Protein AF-A0A2T6BIY6-F1 (afdb_monomer)

Mean predicted aligned error: 8.83 Å

Organism: NCBI:txid1510457

InterPro domains:
  IPR013424 PEP-CTERM protein-sorting domain [PF07589] (186-210)
  IPR022472 VPLPA-CTERM sorting domain [TIGR03370] (187-211)

Secondary structure (DSSP, 8-state):
--SSTTHHHHTTS----PPPEEEEEEEEEEEEEE--TTS--HHHHHHT-SEEEEEEEEEEEEEEEEETTEEEEEEEEEEETTS-GGGS--PPP-EEEE--TTSSS-EEEEEE-----SSEEEEEEEEEEEESSS-S-SSSSPPSS--GGG-SEEEEEEEEEEE-TT--EEEEEEEEEEEEEEEEPPPPPPHHHHHHHHHHHHHHHHHHHHHT--

Structure (mmCIF, N/CA/C/O backbone):
data_AF-A0A2T6BIY6-F1
#
_entry.id   AF-A0A2T6BIY6-F1
#
loop_
_atom_site.group_PDB
_atom_site.id
_atom_site.type_symbol
_atom_site.label_atom_id
_atom_site.label_alt_id
_atom_site.label_comp_id
_atom_site.label_asym_id
_atom_site.label_entity_id
_atom_site.label_seq_id
_atom_site.pdbx_PDB_ins_code
_atom_site.Cartn_x
_atom_site.Cartn_y
_atom_site.Cartn_z
_atom_site.occupancy
_atom_site.B_iso_or_equiv
_atom_site.auth_seq_id
_atom_site.auth_comp_id
_atom_site.auth_asym_id
_atom_site.auth_atom_id
_atom_site.pdbx_PDB_model_num
ATOM 1 N N . MET A 1 1 ? -19.631 11.996 53.978 1.00 48.19 1 MET A N 1
ATOM 2 C CA . MET A 1 1 ? -18.597 11.382 53.110 1.00 48.19 1 MET A CA 1
ATOM 3 C C . MET A 1 1 ? -19.240 10.673 51.906 1.00 48.19 1 MET A C 1
ATOM 5 O O . MET A 1 1 ? -19.204 9.455 51.832 1.00 48.19 1 MET A O 1
ATOM 9 N N . LYS A 1 2 ? -19.879 11.406 50.980 1.00 50.78 2 LYS A N 1
ATOM 10 C CA . LYS A 1 2 ? -20.552 10.832 49.785 1.00 50.78 2 LYS A CA 1
ATOM 11 C C . LYS A 1 2 ? -20.072 11.438 48.453 1.00 50.78 2 LYS A C 1
ATOM 13 O O . LYS A 1 2 ? -20.502 11.004 47.397 1.00 50.78 2 LYS A O 1
ATOM 18 N N . THR A 1 3 ? -19.153 12.401 48.492 1.00 51.25 3 THR A N 1
ATOM 19 C CA . THR A 1 3 ? -18.750 13.220 47.337 1.00 51.25 3 THR A CA 1
ATOM 20 C C . THR A 1 3 ? -17.449 12.784 46.655 1.00 51.25 3 THR A C 1
ATOM 22 O O . THR A 1 3 ? -17.119 13.323 45.609 1.00 51.25 3 THR A O 1
ATOM 25 N N . ILE A 1 4 ? -16.721 11.792 47.184 1.00 52.25 4 ILE A N 1
ATOM 26 C CA . ILE A 1 4 ? -15.407 11.393 46.631 1.00 52.25 4 ILE A CA 1
ATOM 27 C C . ILE A 1 4 ? -15.526 10.292 45.556 1.00 52.25 4 ILE A C 1
ATOM 29 O O . ILE A 1 4 ? -14.651 10.165 44.707 1.00 52.25 4 ILE A O 1
ATOM 33 N N . PHE A 1 5 ? -16.630 9.536 45.510 1.00 46.94 5 PHE A N 1
ATOM 34 C CA . PHE A 1 5 ? -16.794 8.455 44.524 1.00 46.94 5 PHE A CA 1
ATOM 35 C C . PHE A 1 5 ? -17.186 8.926 43.112 1.00 46.94 5 PHE A C 1
ATOM 37 O O . PHE A 1 5 ? -16.987 8.178 42.161 1.00 46.94 5 PHE A O 1
ATOM 44 N N . ALA A 1 6 ? -17.683 10.157 42.945 1.00 48.44 6 ALA A N 1
ATOM 45 C CA . ALA A 1 6 ? -18.089 10.670 41.632 1.00 48.44 6 ALA A CA 1
ATOM 46 C C . ALA A 1 6 ? -16.905 11.149 40.766 1.00 48.44 6 ALA A C 1
ATOM 48 O O . ALA A 1 6 ? -16.984 11.098 39.544 1.00 48.44 6 ALA A O 1
ATOM 49 N N . ALA A 1 7 ? -15.785 11.562 41.371 1.00 46.56 7 ALA A N 1
ATOM 50 C CA . ALA A 1 7 ? -14.638 12.100 40.631 1.00 46.56 7 ALA A CA 1
ATOM 51 C C . ALA A 1 7 ? -13.758 11.014 39.980 1.00 46.56 7 ALA A C 1
ATOM 53 O O . ALA A 1 7 ? -13.097 11.274 38.979 1.00 46.56 7 ALA A O 1
ATOM 54 N N . ALA A 1 8 ? -13.765 9.785 40.510 1.00 48.34 8 ALA A N 1
ATOM 55 C CA . ALA A 1 8 ? -12.951 8.690 39.977 1.00 48.34 8 ALA A CA 1
ATOM 56 C C . ALA A 1 8 ? -13.557 8.022 38.727 1.00 48.34 8 ALA A C 1
ATOM 58 O O . ALA A 1 8 ? -12.827 7.383 37.978 1.00 48.34 8 ALA A O 1
ATOM 59 N N . LEU A 1 9 ? -14.865 8.177 38.487 1.00 46.09 9 LEU A N 1
ATOM 60 C CA . LEU A 1 9 ? -15.535 7.589 37.320 1.00 46.09 9 LEU A CA 1
ATOM 61 C C . LEU A 1 9 ? -15.422 8.481 36.068 1.00 46.09 9 LEU A C 1
ATOM 63 O O . LEU A 1 9 ? -15.372 7.968 34.958 1.00 46.09 9 LEU A O 1
ATOM 67 N N . VAL A 1 10 ? -15.312 9.804 36.243 1.00 46.38 10 VAL A N 1
ATOM 68 C CA . VAL A 1 10 ? -15.208 10.777 35.133 1.00 46.38 10 VAL A CA 1
ATOM 69 C C . VAL A 1 10 ? -13.798 10.817 34.523 1.00 46.3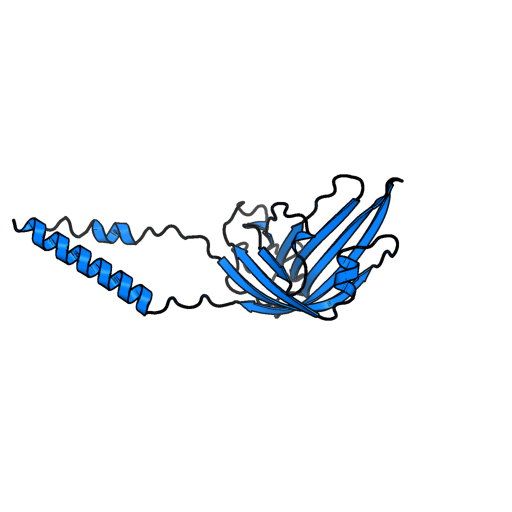8 10 VAL A C 1
ATOM 71 O O . VAL A 1 10 ? -13.639 11.108 33.344 1.00 46.38 10 VAL A O 1
ATOM 74 N N . ALA A 1 11 ? -12.762 10.447 35.282 1.00 45.88 11 ALA A N 1
ATOM 75 C CA . ALA A 1 11 ? -11.391 10.364 34.767 1.00 45.88 11 ALA A CA 1
ATOM 76 C C . ALA A 1 11 ? -11.134 9.133 33.867 1.00 45.88 11 ALA A C 1
ATOM 78 O O . ALA A 1 11 ? -10.064 9.035 33.274 1.00 45.88 11 ALA A O 1
ATOM 79 N N . ALA A 1 12 ? -12.091 8.202 33.759 1.00 49.97 12 ALA A N 1
ATOM 80 C CA . ALA A 1 12 ? -11.958 6.978 32.966 1.00 49.97 12 ALA A CA 1
ATOM 81 C C . ALA A 1 12 ? -12.555 7.078 31.548 1.00 49.97 12 ALA A C 1
ATOM 83 O O . ALA A 1 12 ? -12.416 6.134 30.778 1.00 49.97 12 ALA A O 1
ATOM 84 N N . THR A 1 13 ? -13.218 8.185 31.191 1.00 49.00 13 THR A N 1
ATOM 85 C CA . THR A 1 13 ? -13.938 8.310 29.906 1.00 49.00 13 THR A CA 1
ATOM 86 C C . THR A 1 13 ? -13.282 9.250 28.898 1.00 49.00 13 THR A C 1
ATOM 88 O O . THR A 1 13 ? -13.738 9.324 27.764 1.00 49.00 13 THR A O 1
ATOM 91 N N . CYS A 1 14 ? -12.209 9.950 29.272 1.00 42.06 14 CYS A N 1
ATOM 92 C CA . CYS A 1 14 ? -11.403 10.736 28.336 1.00 42.06 14 CYS A CA 1
ATOM 93 C C . CYS A 1 14 ? -10.172 9.935 27.899 1.00 42.06 14 CYS A C 1
ATOM 95 O O . CYS A 1 14 ? -9.037 10.366 28.095 1.00 42.06 14 CYS A O 1
ATOM 97 N N . SER A 1 15 ? -10.376 8.745 27.335 1.00 50.50 15 SER A N 1
ATOM 98 C CA . SER A 1 15 ? -9.358 8.163 26.465 1.00 50.50 15 SER A CA 1
ATOM 99 C C . SER A 1 15 ? -9.293 9.057 25.232 1.00 50.50 15 SER A C 1
ATOM 101 O O . SER A 1 15 ? -10.247 9.092 24.454 1.00 50.50 15 SER A O 1
ATOM 103 N N . ALA A 1 16 ? -8.211 9.828 25.083 1.00 52.03 16 ALA A N 1
ATOM 104 C CA . ALA A 1 16 ? -7.877 10.399 23.785 1.00 52.03 16 ALA A CA 1
ATOM 105 C C . ALA A 1 16 ? -7.957 9.252 22.773 1.00 52.03 16 ALA A C 1
ATOM 107 O O . ALA A 1 16 ? -7.401 8.183 23.041 1.00 52.03 16 ALA A O 1
ATOM 108 N N . ALA A 1 17 ? -8.718 9.431 21.692 1.00 58.03 17 ALA A N 1
ATOM 109 C CA . ALA A 1 17 ? -8.730 8.463 20.609 1.00 58.03 17 ALA A CA 1
ATOM 110 C C . ALA A 1 17 ? -7.281 8.347 20.126 1.00 58.03 17 ALA A C 1
ATOM 112 O O . ALA A 1 17 ? -6.738 9.292 19.557 1.00 58.03 17 ALA A O 1
ATOM 113 N N . SER A 1 18 ? -6.618 7.254 20.503 1.00 73.44 18 SER A N 1
ATOM 114 C CA . SER A 1 18 ? -5.311 6.924 19.957 1.00 73.44 18 SER A CA 1
ATOM 115 C C . SER A 1 18 ? -5.520 6.670 18.479 1.00 73.44 18 SER A C 1
ATOM 117 O O . SER A 1 18 ? -6.506 6.019 18.129 1.00 73.44 18 SER A O 1
ATOM 119 N N . ALA A 1 19 ? -4.596 7.151 17.654 1.00 80.19 19 ALA A N 1
ATOM 120 C CA . ALA A 1 19 ? -4.531 6.705 16.277 1.00 80.19 19 ALA A CA 1
ATOM 121 C C . ALA A 1 19 ? -4.502 5.171 16.246 1.00 80.19 19 ALA A C 1
ATOM 123 O O . ALA A 1 19 ? -3.841 4.536 17.085 1.00 80.19 19 ALA A O 1
ATOM 124 N N . ALA A 1 20 ? -5.295 4.602 15.350 1.00 88.81 20 ALA A N 1
ATOM 125 C CA . ALA A 1 20 ? -5.342 3.187 15.074 1.00 88.81 20 ALA A CA 1
ATOM 126 C C . ALA A 1 20 ? -4.374 2.860 13.934 1.00 88.81 20 ALA A C 1
ATOM 128 O O . ALA A 1 20 ? -4.234 3.591 12.954 1.00 88.81 20 ALA A O 1
ATOM 129 N N . THR A 1 21 ? -3.713 1.716 14.076 1.00 91.94 21 THR A N 1
ATOM 130 C CA . THR A 1 21 ? -2.875 1.137 13.032 1.00 91.94 21 THR A CA 1
ATOM 131 C C . THR A 1 21 ? -3.606 -0.055 12.433 1.00 91.94 21 THR A C 1
ATOM 133 O O . THR A 1 21 ? -4.090 -0.917 13.170 1.00 91.94 21 THR A O 1
ATOM 136 N N . PHE A 1 22 ? -3.657 -0.113 11.108 1.00 93.06 22 PHE A N 1
ATOM 137 C CA . PHE A 1 22 ? -4.273 -1.188 10.341 1.00 93.06 22 PHE A CA 1
ATOM 138 C C . PHE A 1 22 ? -3.182 -1.917 9.568 1.00 93.06 22 PHE A C 1
ATOM 140 O O . PHE A 1 22 ? -2.477 -1.308 8.769 1.00 93.06 22 PHE A O 1
ATOM 147 N N . THR A 1 23 ? -3.034 -3.215 9.809 1.00 94.50 23 THR A N 1
ATOM 148 C CA . THR A 1 23 ? -2.063 -4.045 9.095 1.00 94.50 23 THR A CA 1
ATOM 149 C C . THR A 1 23 ? -2.804 -4.893 8.086 1.00 94.50 23 THR A C 1
ATOM 151 O O . THR A 1 23 ? -3.731 -5.601 8.460 1.00 94.50 23 THR A O 1
ATOM 154 N N . TYR A 1 24 ? -2.369 -4.858 6.838 1.00 95.25 24 TYR A N 1
ATOM 155 C CA . TYR A 1 24 ? -2.874 -5.697 5.767 1.00 95.25 24 TYR A CA 1
ATOM 156 C C . TYR A 1 24 ? -1.778 -6.636 5.273 1.00 95.25 24 TYR A C 1
ATOM 158 O O . TYR A 1 24 ? -0.608 -6.247 5.220 1.00 95.25 24 TYR A O 1
ATOM 166 N N . THR A 1 25 ? -2.153 -7.850 4.886 1.00 97.19 25 THR A N 1
ATOM 167 C CA . THR A 1 25 ? -1.342 -8.698 4.004 1.00 97.19 25 THR A CA 1
ATOM 168 C C . THR A 1 25 ? -1.832 -8.535 2.578 1.00 97.19 25 THR A C 1
ATOM 170 O O . THR A 1 25 ? -3.035 -8.403 2.370 1.00 97.19 25 THR A O 1
ATOM 173 N N . PHE A 1 26 ? -0.924 -8.546 1.606 1.00 97.50 26 PHE A N 1
ATOM 174 C CA . PHE A 1 26 ? -1.298 -8.489 0.194 1.00 97.50 26 PHE A CA 1
ATOM 175 C C . PHE A 1 26 ? -0.597 -9.567 -0.629 1.00 97.50 26 PHE A C 1
ATOM 177 O O . PHE A 1 26 ? 0.526 -9.969 -0.310 1.00 97.50 26 PHE A O 1
ATOM 184 N N . THR A 1 27 ? -1.250 -9.941 -1.728 1.00 97.81 27 THR A N 1
ATOM 185 C CA . THR A 1 27 ? -0.683 -10.716 -2.838 1.00 97.81 27 THR A CA 1
ATOM 186 C C . THR A 1 27 ? -0.905 -9.923 -4.122 1.00 97.81 27 THR A C 1
ATOM 188 O O . THR A 1 27 ? -2.004 -9.407 -4.345 1.00 97.81 27 THR A O 1
ATOM 191 N N . ALA A 1 28 ? 0.123 -9.806 -4.961 1.00 97.19 28 ALA A N 1
ATOM 192 C CA . ALA A 1 28 ? 0.039 -9.106 -6.236 1.00 97.19 28 ALA A CA 1
ATOM 193 C C . ALA A 1 28 ? 0.771 -9.864 -7.351 1.00 97.19 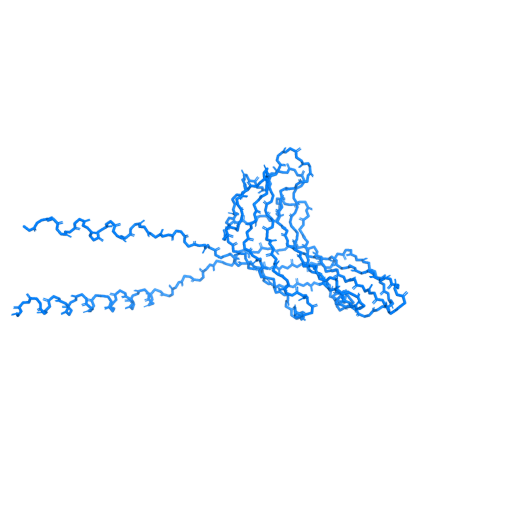28 ALA A C 1
ATOM 195 O O . ALA A 1 28 ? 1.852 -10.414 -7.141 1.00 97.19 28 ALA A O 1
ATOM 196 N N . VAL A 1 29 ? 0.192 -9.881 -8.549 1.00 97.44 29 VAL A N 1
ATOM 197 C CA . VAL A 1 29 ? 0.727 -10.593 -9.718 1.00 97.44 29 VAL A CA 1
ATOM 198 C C . VAL A 1 29 ? 1.392 -9.627 -10.684 1.00 97.44 29 VAL A C 1
ATOM 200 O O . VAL A 1 29 ? 0.993 -8.473 -10.792 1.00 97.44 29 VAL A O 1
ATOM 203 N N . SER A 1 30 ? 2.421 -10.084 -11.392 1.00 96.06 30 SER A N 1
ATOM 204 C CA . SER A 1 30 ? 3.136 -9.250 -12.359 1.00 96.06 30 SER A CA 1
ATOM 205 C C . SER A 1 30 ? 2.198 -8.772 -13.469 1.00 96.06 30 SER A C 1
ATOM 207 O O . SER A 1 30 ? 1.591 -9.574 -14.183 1.00 96.06 30 SER A O 1
ATOM 209 N N . GLY A 1 31 ? 2.109 -7.453 -13.599 1.00 94.75 31 GLY A N 1
ATOM 210 C CA . GLY A 1 31 ? 1.368 -6.749 -14.630 1.00 94.75 31 GLY A CA 1
ATOM 211 C C . GLY A 1 31 ? 2.291 -6.137 -15.692 1.00 94.75 31 GLY A C 1
ATOM 212 O O . GLY A 1 31 ? 3.442 -6.557 -15.872 1.00 94.75 31 GLY A O 1
ATOM 213 N N . PRO A 1 32 ? 1.798 -5.132 -16.436 1.00 93.00 32 PRO A N 1
ATOM 214 C CA . PRO A 1 32 ? 2.578 -4.424 -17.442 1.00 93.00 32 PRO A CA 1
ATOM 215 C C . PRO A 1 32 ? 3.845 -3.773 -16.870 1.00 93.00 32 PRO A C 1
ATOM 217 O O . PRO A 1 32 ? 3.920 -3.396 -15.702 1.00 93.00 32 PRO A O 1
ATOM 220 N N . GLY A 1 33 ? 4.840 -3.574 -17.728 1.00 91.56 33 GLY A N 1
ATOM 221 C CA . GLY A 1 33 ? 6.068 -2.880 -17.363 1.00 91.56 33 GLY A CA 1
ATOM 222 C C . GLY A 1 33 ? 6.779 -2.297 -18.576 1.00 91.56 33 GLY A C 1
ATOM 223 O O . GLY A 1 33 ? 6.511 -2.667 -19.723 1.00 91.56 33 GLY A O 1
ATOM 224 N N . THR A 1 34 ? 7.696 -1.375 -18.317 1.00 92.06 34 THR A N 1
ATOM 225 C CA . THR A 1 34 ? 8.630 -0.820 -19.299 1.00 92.06 34 THR A CA 1
ATOM 226 C C . THR A 1 34 ? 10.052 -1.232 -18.937 1.00 92.06 34 THR A C 1
ATOM 228 O O . THR A 1 34 ? 10.363 -1.493 -17.773 1.00 92.06 34 THR A O 1
ATOM 231 N N . ASN A 1 35 ? 10.908 -1.334 -19.952 1.00 87.44 35 ASN A N 1
ATOM 232 C CA . ASN A 1 35 ? 12.300 -1.743 -19.805 1.00 87.44 35 ASN A CA 1
ATOM 233 C C . ASN A 1 35 ? 13.215 -0.748 -20.517 1.00 87.44 35 ASN A C 1
ATOM 235 O O . ASN A 1 35 ? 12.962 -0.366 -21.663 1.00 87.44 35 ASN A O 1
ATOM 239 N N . ASP A 1 36 ? 14.277 -0.378 -19.823 1.00 86.50 36 ASP A N 1
ATOM 240 C CA . ASP A 1 36 ? 15.415 0.381 -20.282 1.00 86.50 36 ASP A CA 1
ATOM 241 C C . ASP A 1 36 ? 16.690 -0.351 -19.850 1.00 86.50 36 ASP A C 1
ATOM 243 O O . ASP A 1 36 ? 17.256 -0.121 -18.786 1.00 86.50 36 ASP A O 1
ATOM 247 N N . SER A 1 37 ? 17.207 -1.180 -20.754 1.00 86.06 37 SER A N 1
ATOM 248 C CA . SER A 1 37 ? 18.411 -1.980 -20.527 1.00 86.06 37 SER A CA 1
ATOM 249 C C . SER A 1 37 ? 19.710 -1.160 -20.432 1.00 86.06 37 SER A C 1
ATOM 251 O O . SER A 1 37 ? 20.798 -1.727 -20.555 1.00 86.06 37 SER A O 1
ATOM 253 N N . SER A 1 38 ? 19.640 0.174 -20.357 1.00 86.75 38 SER A N 1
ATOM 254 C CA . SER A 1 38 ? 20.817 1.043 -20.252 1.00 86.75 38 SER A CA 1
ATOM 255 C C . SER A 1 38 ? 21.353 1.190 -18.824 1.00 86.75 38 SER A C 1
ATOM 257 O O . SER A 1 38 ? 22.471 1.684 -18.655 1.00 86.75 38 SER A O 1
ATOM 259 N N . PHE A 1 39 ? 20.610 0.733 -17.815 1.00 85.94 39 PHE A N 1
ATOM 260 C CA . PHE A 1 39 ? 21.032 0.685 -16.417 1.00 85.94 39 PHE A CA 1
ATOM 261 C C . PHE A 1 39 ? 20.437 -0.545 -15.718 1.00 85.94 39 PHE A C 1
ATOM 263 O O . PHE A 1 39 ? 19.520 -1.152 -16.245 1.00 85.94 39 PHE A O 1
ATOM 270 N N . ASP A 1 40 ? 21.020 -0.931 -14.581 1.00 86.25 40 ASP A N 1
ATOM 271 C CA . ASP A 1 40 ? 20.531 -2.023 -13.727 1.00 86.25 40 ASP A CA 1
ATOM 272 C C . ASP A 1 40 ? 19.774 -1.403 -12.550 1.00 86.25 40 ASP A C 1
ATOM 274 O O . ASP A 1 40 ? 20.333 -0.557 -11.839 1.00 86.25 40 ASP A O 1
ATOM 278 N N . SER A 1 41 ? 18.503 -1.752 -12.383 1.00 86.69 41 SER A N 1
ATOM 279 C CA . SER A 1 41 ? 17.588 -1.086 -11.455 1.00 86.69 41 SER A CA 1
ATOM 280 C C . SER A 1 41 ? 16.850 -2.058 -10.528 1.00 86.69 41 SER A C 1
ATOM 282 O O . SER A 1 41 ? 16.880 -3.277 -10.688 1.00 86.69 41 SER A O 1
ATOM 284 N N . THR A 1 42 ? 16.131 -1.529 -9.530 1.00 83.31 42 THR A N 1
ATOM 285 C CA . THR A 1 42 ? 15.224 -2.366 -8.722 1.00 83.31 42 THR A CA 1
ATOM 286 C C . THR A 1 42 ? 14.083 -2.938 -9.557 1.00 83.31 42 THR A C 1
ATOM 288 O O . THR A 1 42 ? 13.568 -4.010 -9.233 1.00 83.31 42 THR A O 1
ATOM 291 N N . VAL A 1 43 ? 13.703 -2.256 -10.640 1.00 88.88 43 VAL A N 1
ATOM 292 C CA . VAL A 1 43 ? 12.697 -2.737 -11.584 1.00 88.88 43 VAL A CA 1
ATOM 293 C C . VAL A 1 43 ? 13.200 -3.979 -12.325 1.00 88.88 43 VAL A C 1
ATOM 295 O O . VAL A 1 43 ? 12.413 -4.905 -12.505 1.00 88.88 43 VAL A O 1
ATOM 298 N N . ASP A 1 44 ? 14.489 -4.081 -12.671 1.00 89.62 44 ASP A N 1
ATOM 299 C CA . ASP A 1 44 ? 15.048 -5.294 -13.293 1.00 89.62 44 ASP A CA 1
ATOM 300 C C . ASP A 1 44 ? 14.945 -6.523 -12.387 1.00 89.62 44 ASP A C 1
ATOM 302 O O . ASP A 1 44 ? 14.561 -7.606 -12.839 1.00 89.62 44 ASP A O 1
ATOM 306 N N . VAL A 1 45 ? 15.228 -6.344 -11.093 1.00 88.62 45 VAL A N 1
ATOM 307 C CA . VAL A 1 45 ? 15.075 -7.400 -10.082 1.00 88.62 45 VAL A CA 1
ATOM 308 C C . VAL A 1 45 ? 13.606 -7.794 -9.941 1.00 88.62 45 VAL A C 1
ATOM 310 O O . VAL A 1 45 ? 13.277 -8.980 -9.962 1.00 88.62 45 VAL A O 1
ATOM 313 N N . ALA A 1 46 ? 12.712 -6.808 -9.832 1.00 89.75 46 ALA A N 1
ATOM 314 C CA . ALA A 1 46 ? 11.284 -7.047 -9.663 1.00 89.75 46 ALA A CA 1
ATOM 315 C C . ALA A 1 46 ? 10.644 -7.717 -10.884 1.00 89.75 46 ALA A C 1
ATOM 317 O O . ALA A 1 46 ? 9.779 -8.570 -10.731 1.00 89.75 46 ALA A O 1
ATOM 318 N N . ARG A 1 47 ? 11.090 -7.390 -12.100 1.00 89.88 47 ARG A N 1
ATOM 319 C CA . ARG A 1 47 ? 10.553 -7.938 -13.355 1.00 89.88 47 ARG A CA 1
ATOM 320 C C . ARG A 1 47 ? 10.755 -9.450 -13.488 1.00 89.88 47 ARG A C 1
ATOM 322 O O . ARG A 1 47 ? 10.037 -10.106 -14.237 1.00 89.88 47 ARG A O 1
ATOM 329 N N . ALA A 1 48 ? 11.728 -10.017 -12.776 1.00 89.94 48 ALA A N 1
ATOM 330 C CA . ALA A 1 48 ? 11.919 -11.464 -12.715 1.00 89.94 48 ALA A CA 1
ATOM 331 C C . ALA A 1 48 ? 10.866 -12.175 -11.842 1.00 89.94 48 ALA A C 1
ATOM 333 O O . ALA A 1 48 ? 10.754 -13.401 -11.900 1.00 89.94 48 ALA A O 1
ATOM 334 N N . LEU A 1 49 ? 10.111 -11.428 -11.032 1.00 92.56 49 LEU A N 1
ATOM 335 C CA . LEU A 1 49 ? 9.083 -11.946 -10.139 1.00 92.56 49 LEU A CA 1
ATOM 336 C C . LEU A 1 49 ? 7.739 -11.976 -10.867 1.00 92.56 49 LEU A C 1
ATOM 338 O O . LEU A 1 49 ? 7.283 -10.974 -11.408 1.00 92.56 49 LEU A O 1
ATOM 342 N N . THR A 1 50 ? 7.082 -13.133 -10.862 1.00 95.44 50 THR A N 1
ATOM 343 C CA . THR A 1 50 ? 5.721 -13.280 -11.406 1.00 95.44 50 THR A CA 1
ATOM 344 C C . THR A 1 50 ? 4.643 -12.917 -10.391 1.00 95.44 50 THR A C 1
ATOM 346 O O . THR A 1 50 ? 3.507 -12.658 -10.772 1.00 95.44 50 THR A O 1
ATOM 349 N N . GLU A 1 51 ? 4.996 -12.929 -9.109 1.00 96.69 51 GLU A N 1
ATOM 350 C CA . GLU A 1 51 ? 4.118 -12.682 -7.973 1.00 96.69 51 GLU A CA 1
ATOM 351 C C . GLU A 1 51 ? 4.955 -12.100 -6.830 1.00 96.69 51 GLU A C 1
ATOM 353 O O . GLU A 1 51 ? 6.121 -12.473 -6.661 1.00 96.69 51 GLU A O 1
ATOM 358 N N . ILE A 1 52 ? 4.359 -11.189 -6.065 1.00 96.31 52 ILE A N 1
ATOM 359 C CA . ILE A 1 52 ? 4.914 -10.634 -4.834 1.00 96.31 52 ILE A CA 1
ATOM 360 C C . ILE A 1 52 ? 3.871 -10.702 -3.718 1.00 96.31 52 ILE A C 1
ATOM 362 O O . ILE A 1 52 ? 2.673 -10.558 -3.957 1.00 96.31 52 ILE A O 1
ATOM 366 N N . SER A 1 53 ? 4.340 -10.876 -2.489 1.00 97.75 53 SER A N 1
ATOM 367 C CA . SER A 1 53 ? 3.526 -10.801 -1.276 1.00 97.75 53 SER A CA 1
ATOM 368 C C . SER A 1 53 ? 4.181 -9.876 -0.263 1.00 97.75 53 SER A C 1
ATOM 370 O O . SER A 1 53 ? 5.367 -9.560 -0.379 1.00 97.75 53 SER A O 1
ATOM 372 N N . GLY A 1 54 ? 3.430 -9.431 0.739 1.00 96.75 54 GLY A N 1
ATOM 373 C CA . GLY A 1 54 ? 4.012 -8.664 1.830 1.00 96.75 54 GLY A CA 1
ATOM 374 C C . GLY A 1 54 ? 2.987 -8.054 2.771 1.00 96.75 54 GLY A C 1
ATOM 375 O O . GLY A 1 54 ? 1.857 -8.535 2.888 1.00 96.75 54 GLY A O 1
ATOM 376 N N . THR A 1 55 ? 3.396 -6.991 3.467 1.00 95.69 55 THR A N 1
ATOM 377 C CA . THR A 1 55 ? 2.526 -6.278 4.411 1.00 95.69 55 THR A CA 1
ATOM 378 C C . THR A 1 55 ? 2.437 -4.788 4.113 1.00 95.69 55 THR A C 1
ATOM 380 O O . THR A 1 55 ? 3.425 -4.153 3.739 1.00 95.69 55 THR A O 1
ATOM 383 N N . LEU A 1 56 ? 1.242 -4.234 4.312 1.00 93.69 56 LEU A N 1
ATOM 384 C CA . LEU A 1 56 ? 0.933 -2.810 4.253 1.00 93.69 56 LEU A CA 1
ATOM 385 C C . LEU A 1 56 ? 0.408 -2.378 5.621 1.00 93.69 56 LEU A C 1
ATOM 387 O O . LEU A 1 56 ? -0.630 -2.853 6.072 1.00 93.69 56 LEU A O 1
ATOM 391 N N . VAL A 1 57 ? 1.107 -1.468 6.284 1.00 92.94 57 VAL A N 1
ATOM 392 C CA . VAL A 1 57 ? 0.705 -0.924 7.582 1.00 92.94 57 VAL A CA 1
ATOM 393 C C . VAL A 1 57 ? 0.273 0.519 7.391 1.00 92.94 57 VAL A C 1
ATOM 395 O O . VAL A 1 57 ? 1.076 1.358 6.993 1.00 92.94 57 VAL A O 1
ATOM 398 N N . LEU A 1 58 ? -0.989 0.806 7.685 1.00 92.31 58 LEU A N 1
ATOM 399 C CA . LEU A 1 58 ? -1.598 2.125 7.571 1.00 92.31 58 LEU A CA 1
ATOM 400 C C . LEU A 1 58 ? -1.834 2.711 8.967 1.00 92.31 58 LEU A C 1
ATOM 402 O O . LEU A 1 58 ? -2.207 1.987 9.889 1.00 92.31 58 LEU A O 1
ATOM 406 N N . ASP A 1 59 ? -1.637 4.017 9.122 1.00 92.19 59 ASP A N 1
ATOM 407 C CA . ASP A 1 59 ? -1.840 4.752 10.375 1.00 92.19 59 ASP A CA 1
ATOM 408 C C . ASP A 1 59 ? -2.858 5.876 10.130 1.00 92.19 59 ASP A C 1
ATOM 410 O O . ASP A 1 59 ? -2.653 6.730 9.265 1.00 92.19 59 ASP A O 1
ATOM 414 N N . ASP A 1 60 ? -3.970 5.869 10.873 1.00 92.75 60 ASP A N 1
ATOM 415 C CA . ASP A 1 60 ? -5.058 6.843 10.705 1.00 92.75 60 ASP A CA 1
ATOM 416 C C . ASP A 1 60 ? -4.789 8.211 11.355 1.00 92.75 60 ASP A C 1
ATOM 418 O O . ASP A 1 60 ? -5.679 9.070 11.407 1.00 92.75 60 ASP A O 1
ATOM 422 N N . THR A 1 61 ? -3.556 8.464 11.807 1.00 92.56 61 THR A N 1
ATOM 423 C CA . THR A 1 61 ? -3.128 9.777 12.283 1.00 92.56 61 THR A CA 1
ATOM 424 C C . THR A 1 61 ? -3.284 10.807 11.168 1.00 92.56 61 THR A C 1
ATOM 426 O O . THR A 1 61 ? -2.474 10.901 10.245 1.00 92.56 61 THR A O 1
ATOM 429 N N . LEU A 1 62 ? -4.324 11.631 11.272 1.00 91.62 62 LEU A N 1
ATOM 430 C CA . LEU A 1 62 ? -4.576 12.725 10.345 1.00 91.62 62 LEU A CA 1
ATOM 431 C C . LEU A 1 62 ? -3.488 13.802 10.491 1.00 91.62 62 LEU A C 1
ATOM 433 O O . LEU A 1 62 ? -3.427 14.501 11.505 1.00 91.62 62 LEU A O 1
ATOM 437 N N . LEU A 1 63 ? -2.655 13.970 9.463 1.00 90.38 63 LEU A N 1
ATOM 438 C CA . LEU A 1 63 ? -1.606 14.995 9.424 1.00 90.38 63 LEU A CA 1
ATOM 439 C C . LEU A 1 63 ? -2.160 16.352 8.993 1.00 90.38 63 LEU A C 1
ATOM 441 O O . LEU A 1 63 ? -1.732 17.399 9.485 1.00 90.38 63 LEU A O 1
ATOM 445 N N . ARG A 1 64 ? -3.120 16.342 8.062 1.00 89.12 64 ARG A N 1
ATOM 446 C CA . ARG A 1 64 ? -3.726 17.554 7.509 1.00 89.12 64 ARG A CA 1
ATOM 447 C C . ARG A 1 64 ? -5.223 17.383 7.354 1.00 89.12 64 ARG A C 1
ATOM 449 O O . ARG A 1 64 ? -5.684 16.404 6.777 1.00 89.12 64 ARG A O 1
ATOM 456 N N . ALA A 1 65 ? -5.968 18.378 7.830 1.00 81.31 65 ALA A N 1
ATOM 457 C CA . ALA A 1 65 ? -7.407 18.431 7.628 1.00 81.31 65 ALA A CA 1
ATOM 458 C C . ALA A 1 65 ? -7.753 18.366 6.125 1.00 81.31 65 ALA A C 1
ATOM 460 O O . ALA A 1 65 ? -6.996 18.912 5.310 1.00 81.31 65 ALA A O 1
ATOM 461 N N . PRO A 1 66 ? -8.889 17.743 5.757 1.00 80.69 66 PRO A N 1
ATOM 462 C CA . PRO A 1 66 ? -9.263 17.589 4.363 1.00 80.69 66 PRO A CA 1
ATOM 463 C C . PRO A 1 66 ? -9.312 18.936 3.639 1.00 80.69 66 PRO A C 1
ATOM 465 O O . PRO A 1 66 ? -9.958 19.874 4.112 1.00 80.69 66 PRO A O 1
ATOM 468 N N . THR A 1 67 ? -8.638 19.041 2.493 1.00 78.88 67 THR A N 1
ATOM 469 C CA . THR A 1 67 ? -8.712 20.237 1.641 1.00 78.88 67 THR A CA 1
ATOM 470 C C . THR A 1 67 ? -9.443 19.875 0.360 1.00 78.88 67 THR A C 1
ATOM 472 O O . THR A 1 67 ? -8.970 19.023 -0.385 1.00 78.88 67 THR A O 1
ATOM 475 N N . ALA A 1 68 ? -10.586 20.518 0.119 1.00 70.50 68 ALA A N 1
ATOM 476 C CA . ALA A 1 68 ? -11.512 20.260 -0.985 1.00 70.50 68 ALA A CA 1
ATOM 477 C C . ALA A 1 68 ? -12.109 18.843 -1.010 1.00 70.50 68 ALA A C 1
ATOM 479 O O . ALA A 1 68 ? -13.323 18.790 -0.956 1.00 70.50 68 ALA A O 1
ATOM 480 N N . ASN A 1 69 ? -11.310 17.766 -1.023 1.00 81.38 69 ASN A N 1
ATOM 481 C CA . ASN A 1 69 ? -11.738 16.358 -1.074 1.00 81.38 69 ASN A CA 1
ATOM 482 C C . ASN A 1 69 ? -10.621 15.345 -0.719 1.00 81.38 69 ASN A C 1
ATOM 484 O O . ASN A 1 69 ? -10.777 14.159 -0.970 1.00 81.38 69 ASN A O 1
ATOM 488 N N . ILE A 1 70 ? -9.475 15.787 -0.183 1.00 85.56 70 ILE A N 1
ATOM 489 C CA . ILE A 1 70 ? -8.338 14.898 0.119 1.00 85.56 70 ILE A CA 1
ATOM 490 C C . ILE A 1 70 ? -7.896 15.093 1.564 1.00 85.56 70 ILE A C 1
ATOM 492 O O . ILE A 1 70 ? -7.615 16.225 1.970 1.00 85.56 70 ILE A O 1
ATOM 496 N N . ALA A 1 71 ? -7.814 13.998 2.318 1.00 88.56 71 ALA A N 1
ATOM 497 C CA . ALA A 1 71 ? -7.172 13.917 3.625 1.00 88.56 71 ALA A CA 1
ATOM 498 C C . ALA A 1 71 ? -5.753 13.348 3.490 1.00 88.56 71 ALA A C 1
ATOM 500 O O . ALA A 1 71 ? -5.510 12.459 2.676 1.00 88.56 71 ALA A O 1
ATOM 501 N N . PHE A 1 72 ? -4.825 13.859 4.303 1.00 89.12 72 PHE A N 1
ATOM 502 C CA . PHE A 1 72 ? -3.457 13.344 4.366 1.00 89.12 72 PHE A CA 1
ATOM 503 C C . PHE A 1 72 ? -3.223 12.690 5.718 1.00 89.12 72 PHE A C 1
ATOM 505 O O . PHE A 1 72 ? -3.347 13.346 6.761 1.00 89.12 72 PHE A O 1
ATOM 512 N N . TYR A 1 73 ? -2.880 11.410 5.681 1.00 91.31 73 TYR A N 1
ATOM 513 C CA . TYR A 1 73 ? -2.615 10.590 6.852 1.00 91.31 73 TYR A CA 1
ATOM 514 C C . TYR A 1 73 ? -1.132 10.306 7.014 1.00 91.31 73 TYR A C 1
ATOM 516 O O . TYR A 1 73 ? -0.316 10.585 6.126 1.00 91.31 73 TYR A O 1
ATOM 524 N N . ALA A 1 74 ? -0.800 9.763 8.182 1.00 90.94 74 ALA A N 1
ATOM 525 C CA . ALA A 1 74 ? 0.516 9.247 8.446 1.00 90.94 74 ALA A CA 1
ATOM 526 C C . ALA A 1 74 ? 0.936 8.246 7.369 1.00 90.94 74 ALA A C 1
ATOM 528 O O . ALA A 1 74 ? 0.159 7.555 6.711 1.00 90.94 74 ALA A O 1
ATOM 529 N N . ALA A 1 75 ? 2.236 8.259 7.188 1.00 88.00 75 ALA A N 1
ATOM 530 C CA . ALA A 1 75 ? 2.980 7.531 6.206 1.00 88.00 75 ALA A CA 1
ATOM 531 C C . ALA A 1 75 ? 2.668 6.001 6.313 1.00 88.00 75 ALA A C 1
ATOM 533 O O . ALA A 1 75 ? 2.911 5.438 7.384 1.00 88.00 75 ALA A O 1
ATOM 534 N N . PRO A 1 76 ? 2.220 5.282 5.248 1.00 89.94 76 PRO A N 1
ATOM 535 C CA . PRO A 1 76 ? 2.089 3.814 5.230 1.00 89.94 76 PRO A CA 1
ATOM 536 C C . PRO A 1 76 ? 3.400 3.025 5.109 1.00 89.94 76 PRO A C 1
ATOM 538 O O . PRO A 1 76 ? 4.193 3.244 4.194 1.00 89.94 76 PRO A O 1
ATOM 541 N N . VAL A 1 77 ? 3.626 2.043 5.975 1.00 90.19 77 VAL A N 1
ATOM 542 C CA . VAL A 1 77 ? 4.809 1.175 5.875 1.00 90.19 77 VAL A CA 1
ATOM 543 C C . VAL A 1 77 ? 4.500 -0.005 4.961 1.00 90.19 77 VAL A C 1
ATOM 545 O O . VAL A 1 77 ? 3.626 -0.810 5.268 1.00 90.19 77 VAL A O 1
ATOM 548 N N . VA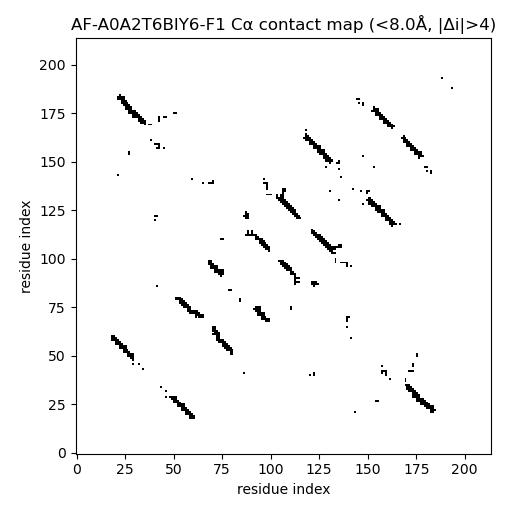L A 1 78 ? 5.237 -0.127 3.857 1.00 90.31 78 VAL A N 1
ATOM 549 C CA . VAL A 1 78 ? 5.137 -1.259 2.923 1.00 90.31 78 VAL A CA 1
ATOM 550 C C . VAL A 1 78 ? 6.346 -2.168 3.095 1.00 90.31 78 VAL A C 1
ATOM 552 O O . VAL A 1 78 ? 7.484 -1.702 3.155 1.00 90.31 78 VAL A O 1
ATOM 555 N N . THR A 1 79 ? 6.107 -3.473 3.135 1.00 92.69 79 THR A N 1
ATOM 556 C CA . THR A 1 79 ? 7.145 -4.501 3.019 1.00 92.69 79 THR A CA 1
ATOM 557 C C . THR A 1 79 ? 6.764 -5.461 1.903 1.00 92.69 79 THR A C 1
ATOM 559 O O . THR A 1 79 ? 5.586 -5.773 1.748 1.00 92.69 79 THR A O 1
ATOM 562 N N . I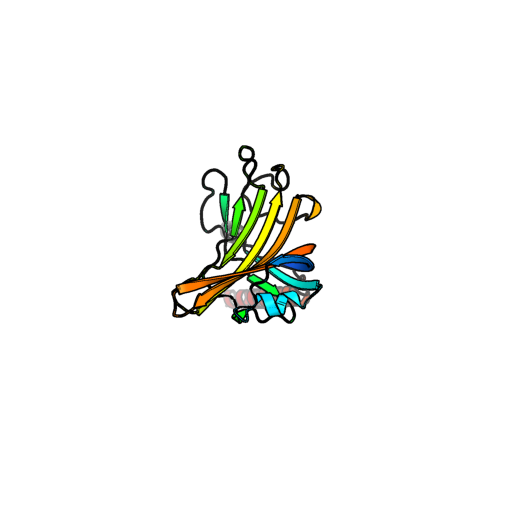LE A 1 80 ? 7.750 -5.909 1.128 1.00 92.81 80 ILE A N 1
ATOM 563 C CA . ILE A 1 80 ? 7.587 -6.935 0.097 1.00 92.81 80 ILE A CA 1
ATOM 564 C C . ILE A 1 80 ? 8.521 -8.090 0.463 1.00 92.81 80 ILE A C 1
ATOM 566 O O . ILE A 1 80 ? 9.722 -7.890 0.664 1.00 92.81 80 ILE A O 1
ATOM 570 N N . ASP A 1 81 ? 7.973 -9.293 0.575 1.00 93.25 81 ASP A N 1
ATOM 571 C CA . ASP A 1 81 ? 8.714 -10.485 0.960 1.00 93.25 81 ASP A CA 1
ATOM 572 C C . ASP A 1 81 ? 9.790 -10.811 -0.079 1.00 93.25 81 ASP A C 1
ATOM 574 O O . ASP A 1 81 ? 9.539 -10.887 -1.281 1.00 93.25 81 ASP A O 1
ATOM 578 N N . GLY A 1 82 ? 11.023 -11.005 0.390 1.00 86.62 82 GLY A N 1
ATOM 579 C CA . GLY A 1 82 ? 12.158 -11.300 -0.486 1.00 86.62 82 GLY A CA 1
ATOM 580 C C . GLY A 1 82 ? 12.656 -10.113 -1.318 1.00 86.62 82 GLY A C 1
ATOM 581 O O . GLY A 1 82 ? 13.579 -10.298 -2.109 1.00 86.62 82 GLY A O 1
ATOM 582 N N . PHE A 1 83 ? 12.109 -8.908 -1.120 1.00 87.12 83 PHE A N 1
ATOM 583 C CA . PHE A 1 83 ? 12.567 -7.689 -1.781 1.00 87.12 83 PHE A CA 1
ATOM 584 C C . PHE A 1 83 ? 13.299 -6.769 -0.800 1.00 87.12 83 PHE A C 1
ATOM 586 O O . PHE A 1 83 ? 12.850 -6.538 0.325 1.00 87.12 83 PHE A O 1
ATOM 593 N N . ASP A 1 84 ? 14.437 -6.215 -1.220 1.00 86.44 84 ASP A N 1
ATOM 594 C CA . ASP A 1 84 ? 15.175 -5.262 -0.396 1.00 86.44 84 ASP A CA 1
ATOM 595 C C . ASP A 1 84 ? 14.540 -3.868 -0.481 1.00 86.44 84 ASP A C 1
ATOM 597 O O . ASP A 1 84 ? 14.798 -3.083 -1.395 1.00 86.44 84 ASP A O 1
ATOM 601 N N . MET A 1 85 ? 13.707 -3.553 0.512 1.00 83.94 85 MET A N 1
ATOM 602 C CA . MET A 1 85 ? 13.031 -2.259 0.609 1.00 83.94 85 MET A CA 1
ATOM 603 C C . MET A 1 85 ? 13.986 -1.097 0.918 1.00 83.94 85 MET A C 1
ATOM 605 O O . MET A 1 85 ? 13.592 0.057 0.772 1.00 83.94 85 MET A O 1
ATOM 609 N N . THR A 1 86 ? 15.239 -1.364 1.316 1.00 82.31 86 THR A N 1
ATOM 610 C CA . THR A 1 86 ? 16.231 -0.304 1.575 1.00 82.31 86 THR A CA 1
ATOM 611 C C . THR A 1 86 ? 16.703 0.392 0.299 1.00 82.31 86 THR A C 1
ATOM 613 O O . THR A 1 86 ? 17.309 1.460 0.369 1.00 82.31 86 THR A O 1
ATOM 616 N N . LEU A 1 87 ? 16.393 -0.185 -0.867 1.00 76.25 87 LEU A N 1
ATOM 617 C CA . LEU A 1 87 ? 16.692 0.383 -2.179 1.00 76.25 87 LEU A CA 1
ATOM 618 C C . LEU A 1 87 ? 15.726 1.507 -2.585 1.00 76.25 87 LEU A C 1
ATOM 620 O O . LEU A 1 87 ? 15.994 2.205 -3.565 1.00 76.25 87 LEU A O 1
ATOM 624 N N . PHE A 1 88 ? 14.621 1.687 -1.855 1.00 76.88 88 PHE A N 1
ATOM 625 C CA . PHE A 1 88 ? 13.714 2.820 -2.016 1.00 76.88 88 PHE A CA 1
ATOM 626 C C . PHE A 1 88 ? 14.055 3.900 -0.991 1.00 76.88 88 PHE A C 1
ATOM 628 O O . PHE A 1 88 ? 14.178 3.626 0.204 1.00 76.88 88 PHE A O 1
ATOM 635 N N . ASP A 1 89 ? 14.190 5.144 -1.452 1.00 66.62 89 ASP A N 1
ATOM 636 C CA . ASP A 1 89 ? 14.492 6.260 -0.560 1.00 66.62 89 ASP A CA 1
ATOM 637 C C . ASP A 1 89 ? 13.363 6.462 0.461 1.00 66.62 89 ASP A C 1
ATOM 639 O O . ASP A 1 89 ? 12.194 6.640 0.111 1.00 66.62 89 ASP A O 1
ATOM 643 N N . THR A 1 90 ? 13.726 6.492 1.745 1.00 59.09 90 THR A N 1
ATOM 644 C CA . THR A 1 90 ? 12.807 6.630 2.886 1.00 59.09 90 THR A CA 1
ATOM 645 C C . THR A 1 90 ? 12.370 8.081 3.118 1.00 59.09 90 THR A C 1
ATOM 647 O O . THR A 1 90 ? 12.356 8.558 4.258 1.00 59.09 90 THR A O 1
ATOM 650 N N . LEU A 1 91 ? 12.087 8.842 2.058 1.00 54.94 91 LEU A N 1
ATOM 651 C CA . LEU A 1 91 ? 11.509 10.173 2.242 1.00 54.94 91 LEU A CA 1
ATOM 652 C C . LEU A 1 91 ? 10.129 10.042 2.889 1.00 54.94 91 LEU A C 1
ATOM 654 O O . LEU A 1 91 ? 9.407 9.112 2.543 1.00 54.94 91 LEU A O 1
ATOM 658 N N . PRO A 1 92 ? 9.751 10.944 3.815 1.00 54.66 92 PRO A N 1
ATOM 659 C CA . PRO A 1 92 ? 8.473 10.853 4.504 1.00 54.66 92 PRO A CA 1
ATOM 660 C C . PRO A 1 92 ? 7.330 10.877 3.485 1.00 54.66 92 PRO A C 1
ATOM 662 O O . PRO A 1 92 ? 7.171 11.826 2.720 1.00 54.66 92 PRO A O 1
ATOM 665 N N . PHE A 1 93 ? 6.581 9.784 3.480 1.00 69.12 93 PHE A N 1
ATOM 666 C CA . PHE A 1 93 ? 5.428 9.507 2.643 1.00 69.12 93 PHE A CA 1
ATOM 667 C C . PHE A 1 93 ? 4.196 10.122 3.331 1.00 69.12 93 PHE A C 1
ATOM 669 O O . PHE A 1 93 ? 4.065 10.060 4.550 1.00 69.12 93 PHE A O 1
ATOM 676 N N . GLU A 1 94 ? 3.302 10.756 2.574 1.00 77.88 94 GLU A N 1
ATOM 677 C CA . GLU A 1 94 ? 1.958 11.091 3.058 1.00 77.88 94 GLU A CA 1
ATOM 678 C C . GLU A 1 94 ? 0.981 10.159 2.343 1.00 77.88 94 GLU A C 1
ATOM 680 O O . GLU A 1 94 ? 1.096 9.940 1.135 1.00 77.88 94 GLU A O 1
ATOM 685 N N . LEU A 1 95 ? 0.035 9.600 3.092 1.00 81.75 95 LEU A N 1
ATOM 686 C CA . LEU A 1 95 ? -1.045 8.807 2.525 1.00 81.75 95 LEU A CA 1
ATOM 687 C C . LEU A 1 95 ? -2.163 9.740 2.098 1.00 81.75 95 LEU A C 1
ATOM 689 O O . LEU A 1 95 ? -2.831 10.335 2.948 1.00 81.75 95 LEU A O 1
ATOM 693 N N . GLY A 1 96 ? -2.346 9.881 0.792 1.00 81.12 96 GLY A N 1
ATOM 694 C CA . GLY A 1 96 ? -3.497 10.584 0.252 1.00 81.12 96 GLY A CA 1
ATOM 695 C C . GLY A 1 96 ? -4.709 9.666 0.284 1.00 81.12 96 GLY A C 1
ATOM 696 O O . GLY A 1 96 ? -4.668 8.593 -0.315 1.00 81.12 96 GLY A O 1
ATOM 697 N N . LEU A 1 97 ? -5.770 10.100 0.961 1.00 82.50 97 LEU A N 1
ATOM 698 C CA . LEU A 1 97 ? -7.103 9.531 0.816 1.00 82.50 97 LEU A CA 1
ATOM 699 C C . LEU A 1 97 ? -7.994 10.589 0.178 1.00 82.50 97 LEU A C 1
ATOM 701 O O . LEU A 1 97 ? -8.283 11.618 0.796 1.00 82.50 97 LEU A O 1
ATOM 705 N N . GLY A 1 98 ? -8.368 10.347 -1.073 1.00 78.12 98 GLY A N 1
ATOM 706 C CA . GLY A 1 98 ? -9.286 11.198 -1.818 1.00 78.12 98 GLY A CA 1
ATOM 707 C C . GLY A 1 98 ? -10.692 10.619 -1.821 1.00 78.12 98 GLY A C 1
ATOM 708 O O . GLY A 1 98 ? -10.840 9.413 -1.993 1.00 78.12 98 GLY A O 1
ATOM 709 N N . ASN A 1 99 ? -11.688 11.486 -1.651 1.00 76.19 99 ASN A N 1
ATOM 710 C CA . ASN A 1 99 ? -13.075 11.225 -2.007 1.00 76.19 99 ASN A CA 1
ATOM 711 C C . ASN A 1 99 ? -13.664 12.441 -2.709 1.00 76.19 99 ASN A C 1
ATOM 713 O O . ASN A 1 99 ? -14.016 13.430 -2.059 1.00 76.19 99 ASN A O 1
ATOM 717 N N . ASP A 1 100 ? -13.726 12.383 -4.039 1.00 72.62 100 ASP A N 1
ATOM 718 C CA . ASP A 1 100 ? -14.221 13.473 -4.871 1.00 72.62 100 ASP A CA 1
ATOM 719 C C . ASP A 1 100 ? -15.386 13.025 -5.757 1.00 72.62 100 ASP A C 1
ATOM 721 O O . ASP A 1 100 ? -15.212 12.517 -6.859 1.00 72.62 100 ASP A O 1
ATOM 725 N N . VAL A 1 101 ? -16.6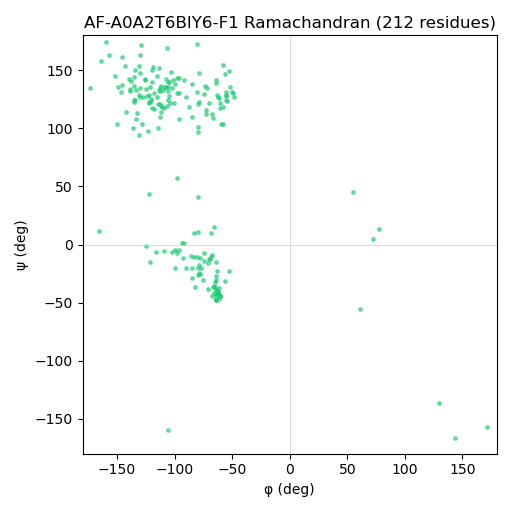06 13.308 -5.300 1.00 61.84 101 VAL A N 1
ATOM 726 C CA . VAL A 1 101 ? -17.852 13.018 -6.032 1.00 61.84 101 VAL A CA 1
ATOM 727 C C . VAL A 1 101 ? -18.000 13.876 -7.314 1.00 61.84 101 VAL A C 1
ATOM 729 O O . VAL A 1 101 ? -18.916 13.663 -8.108 1.00 61.84 101 VAL A O 1
ATOM 732 N N . GLY A 1 102 ? -17.136 14.880 -7.537 1.00 53.91 102 GLY A N 1
ATOM 733 C CA . GLY A 1 102 ? -17.210 15.828 -8.660 1.00 53.91 102 GLY A CA 1
ATOM 734 C C . GLY A 1 102 ? -16.045 15.773 -9.653 1.00 53.91 102 GLY A C 1
ATOM 735 O O . GLY A 1 102 ? -16.101 16.452 -10.683 1.00 53.91 102 GLY A O 1
ATOM 736 N N . ASN A 1 103 ? -15.011 14.983 -9.373 1.00 56.12 103 ASN A N 1
ATOM 737 C CA . ASN A 1 103 ? -13.848 14.804 -10.230 1.00 56.12 103 ASN A CA 1
ATOM 738 C C . ASN A 1 103 ? -13.751 13.314 -10.587 1.00 56.12 103 ASN A C 1
ATOM 740 O O . ASN A 1 103 ? -13.654 12.501 -9.676 1.00 56.12 103 ASN A O 1
ATOM 744 N N . PRO A 1 104 ? -13.733 12.918 -11.876 1.00 45.28 104 PRO A N 1
ATOM 745 C CA . PRO A 1 104 ? -13.585 11.514 -12.299 1.00 45.28 104 PRO A CA 1
ATOM 746 C C . PRO A 1 104 ? -12.208 10.898 -11.953 1.00 45.28 104 PRO A C 1
ATOM 748 O O . PRO A 1 104 ? -11.818 9.870 -12.498 1.00 45.28 104 PRO A O 1
ATOM 751 N N . ILE A 1 105 ? -11.460 11.565 -11.074 1.00 50.66 105 ILE A N 1
ATOM 752 C CA . ILE A 1 105 ? -10.232 11.146 -10.423 1.00 50.66 105 ILE A CA 1
ATOM 753 C C . ILE A 1 105 ? -10.448 11.483 -8.931 1.00 50.66 105 ILE A C 1
ATOM 755 O O . ILE A 1 105 ? -10.501 12.667 -8.613 1.00 50.66 105 ILE A O 1
ATOM 759 N N . VAL A 1 106 ? -10.561 10.615 -7.929 1.00 61.09 106 VAL A N 1
ATOM 760 C CA . VAL A 1 106 ? -10.486 9.162 -7.742 1.00 61.09 106 VAL A CA 1
ATOM 761 C C . VAL A 1 106 ? -10.913 8.972 -6.268 1.00 61.09 106 VAL A C 1
ATOM 763 O O . VAL A 1 106 ? -10.392 9.702 -5.417 1.00 61.09 106 VAL A O 1
ATOM 766 N N . ASP A 1 107 ? -11.787 8.015 -5.935 1.00 63.06 107 ASP A N 1
ATOM 767 C CA . ASP A 1 107 ? -11.779 7.465 -4.569 1.00 63.06 107 ASP A CA 1
ATOM 768 C C . ASP A 1 107 ? -10.531 6.594 -4.473 1.00 63.06 107 ASP A C 1
ATOM 770 O O . ASP A 1 107 ? -10.415 5.595 -5.187 1.00 63.06 107 ASP A O 1
ATOM 774 N N . GLY A 1 108 ? -9.544 6.994 -3.676 1.00 68.56 108 GLY A N 1
ATOM 775 C CA . GLY A 1 108 ? -8.279 6.279 -3.737 1.00 68.56 108 GLY A CA 1
ATOM 776 C C . GLY A 1 108 ? -7.319 6.498 -2.602 1.00 68.56 108 GLY A C 1
ATOM 777 O O . GLY A 1 108 ? -7.373 7.489 -1.873 1.00 68.56 108 GLY A O 1
ATOM 778 N N . LEU A 1 109 ? -6.444 5.508 -2.489 1.00 73.88 109 LEU A N 1
ATOM 779 C CA . LEU A 1 109 ? -5.392 5.406 -1.501 1.00 73.88 109 LEU A CA 1
ATOM 780 C C . LEU A 1 109 ? -4.061 5.395 -2.249 1.00 73.88 109 LEU A C 1
ATOM 782 O O . LEU A 1 109 ? -3.811 4.486 -3.039 1.00 73.88 109 LEU A O 1
ATOM 786 N N . GLY A 1 110 ? -3.226 6.405 -2.015 1.00 73.50 110 GLY A N 1
ATOM 787 C CA . GLY A 1 110 ? -1.959 6.561 -2.723 1.00 73.50 110 GLY A CA 1
ATOM 788 C C . GLY A 1 110 ? -0.804 6.910 -1.796 1.00 73.50 110 GLY A C 1
ATOM 789 O O . GLY A 1 110 ? -0.930 7.794 -0.947 1.00 73.50 110 GLY A O 1
ATOM 790 N N . ALA A 1 111 ? 0.341 6.266 -2.007 1.00 67.50 111 ALA A N 1
ATOM 791 C CA . ALA A 1 111 ? 1.624 6.685 -1.449 1.00 67.50 111 ALA A CA 1
ATOM 792 C C . ALA A 1 111 ? 2.709 6.608 -2.523 1.00 67.50 111 ALA A 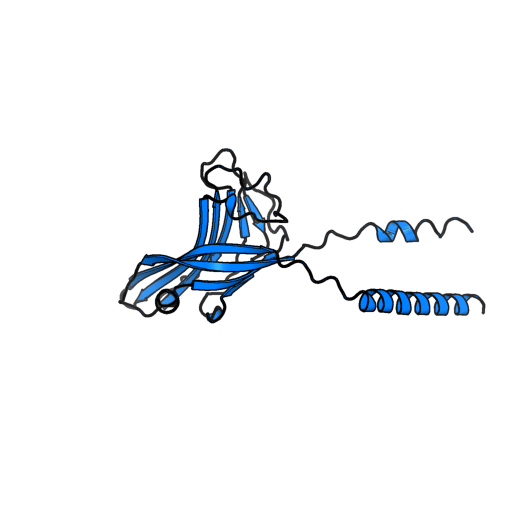C 1
ATOM 794 O O . ALA A 1 111 ? 2.671 5.724 -3.372 1.00 67.50 111 ALA A O 1
ATOM 795 N N . SER A 1 112 ? 3.662 7.541 -2.508 1.00 69.75 112 SER A N 1
ATOM 796 C CA . SER A 1 112 ? 4.735 7.615 -3.501 1.00 69.75 112 SER A CA 1
ATOM 797 C C . SER A 1 112 ? 6.006 8.194 -2.891 1.00 69.75 112 SER A C 1
ATOM 799 O O . SER A 1 112 ? 5.951 9.225 -2.222 1.00 69.75 112 SER A O 1
ATOM 801 N N . THR A 1 113 ? 7.159 7.591 -3.181 1.00 62.75 113 THR A N 1
ATOM 802 C CA . THR A 1 113 ? 8.478 8.149 -2.841 1.00 62.75 113 THR A CA 1
ATOM 803 C C . THR A 1 113 ? 9.124 8.769 -4.078 1.00 62.75 113 THR A C 1
ATOM 805 O O . THR A 1 113 ? 9.096 8.183 -5.152 1.00 62.75 113 THR A O 1
ATOM 808 N N . VAL A 1 114 ? 9.695 9.973 -3.968 1.00 54.94 114 VAL A N 1
ATOM 809 C CA . VAL A 1 114 ? 10.519 10.552 -5.044 1.00 54.94 114 VAL A CA 1
ATOM 810 C C . VAL A 1 114 ? 11.684 11.310 -4.431 1.00 54.94 114 VAL A C 1
ATOM 812 O O . VAL A 1 114 ? 11.484 12.364 -3.830 1.00 54.94 114 VAL A O 1
ATOM 815 N N . ALA A 1 115 ? 12.909 10.835 -4.641 1.00 52.12 115 ALA A N 1
ATOM 816 C CA . ALA A 1 115 ? 14.102 11.643 -4.421 1.00 52.12 115 ALA A CA 1
ATOM 817 C C . ALA A 1 115 ? 14.982 11.591 -5.669 1.00 52.12 115 ALA A C 1
ATOM 819 O O . ALA A 1 115 ? 15.672 10.608 -5.918 1.00 52.12 115 ALA A O 1
ATOM 820 N N . PHE A 1 116 ? 14.979 12.657 -6.468 1.00 58.91 116 PHE A N 1
ATOM 821 C CA . PHE A 1 116 ? 15.914 12.788 -7.580 1.00 58.91 116 PHE A CA 1
ATOM 822 C C . PHE A 1 116 ? 16.869 13.950 -7.315 1.00 58.91 116 PHE A C 1
ATOM 824 O O . PHE A 1 116 ? 16.510 15.109 -7.505 1.00 58.91 116 PHE A O 1
ATOM 831 N N . ASN A 1 117 ? 18.089 13.648 -6.866 1.00 56.12 117 ASN A N 1
ATOM 832 C CA . ASN A 1 117 ? 19.098 14.657 -6.519 1.00 56.12 117 ASN A CA 1
ATOM 833 C C . ASN A 1 117 ? 20.404 14.506 -7.323 1.00 56.12 117 ASN A C 1
ATOM 835 O O . ASN A 1 117 ? 21.497 14.648 -6.780 1.00 56.12 117 ASN A O 1
ATOM 839 N N . GLY A 1 118 ? 20.311 14.270 -8.639 1.00 72.06 118 GLY A N 1
ATOM 840 C CA . GLY A 1 118 ? 21.453 14.439 -9.549 1.00 72.06 118 GLY A CA 1
ATOM 841 C C . GLY A 1 118 ? 21.738 13.250 -10.464 1.00 72.06 118 GLY A C 1
ATOM 842 O O . GLY A 1 118 ? 20.837 12.735 -11.113 1.00 72.06 118 GLY A O 1
ATOM 843 N N . ILE A 1 119 ? 23.020 12.898 -10.595 1.00 77.19 119 ILE A N 1
ATOM 844 C CA . ILE A 1 119 ? 23.489 11.726 -11.352 1.00 77.19 119 ILE A CA 1
ATOM 845 C C . ILE A 1 119 ? 23.306 10.492 -10.463 1.00 77.19 119 ILE A C 1
ATOM 847 O O . ILE A 1 119 ? 23.736 10.517 -9.310 1.00 77.19 119 ILE A O 1
ATOM 851 N N . GLY A 1 120 ? 22.708 9.426 -10.993 1.00 85.06 120 GLY A N 1
ATOM 852 C CA . GLY A 1 120 ? 22.434 8.196 -10.245 1.00 85.06 120 GLY A CA 1
ATOM 853 C C . GLY A 1 120 ? 21.111 7.542 -10.631 1.00 85.06 120 GLY A C 1
ATOM 854 O O . GLY A 1 120 ? 20.518 7.900 -11.649 1.00 85.06 120 GLY A O 1
ATOM 855 N N . ILE A 1 121 ? 20.676 6.586 -9.809 1.00 82.69 121 ILE A N 1
ATOM 856 C CA . ILE A 1 121 ? 19.390 5.891 -9.922 1.00 82.69 121 ILE A CA 1
ATOM 857 C C . ILE A 1 121 ? 18.531 6.289 -8.720 1.00 82.69 121 ILE A C 1
ATOM 859 O O . ILE A 1 121 ? 19.024 6.327 -7.595 1.00 82.69 121 ILE A O 1
ATOM 863 N N . SER A 1 122 ? 17.266 6.599 -8.973 1.00 85.38 122 SER A N 1
ATOM 864 C CA . SER A 1 122 ? 16.231 6.861 -7.980 1.00 85.38 122 SER A CA 1
ATOM 865 C C . SER A 1 122 ? 15.142 5.817 -8.144 1.00 85.38 122 SER A C 1
ATOM 867 O O . SER A 1 122 ? 14.679 5.598 -9.262 1.00 85.38 122 SER A O 1
ATOM 869 N N . ASN A 1 123 ? 14.741 5.186 -7.044 1.00 83.19 123 ASN A N 1
ATOM 870 C CA . ASN A 1 123 ? 13.680 4.191 -7.044 1.00 83.19 123 ASN A CA 1
ATOM 871 C C . ASN A 1 123 ? 12.471 4.730 -6.287 1.00 83.19 123 ASN A C 1
ATOM 873 O O . ASN A 1 123 ? 12.587 5.291 -5.196 1.00 83.19 123 ASN A O 1
ATOM 877 N N . GLN A 1 124 ? 11.311 4.500 -6.871 1.00 85.62 124 GLN A N 1
ATOM 878 C CA . GLN A 1 124 ? 10.008 4.891 -6.386 1.00 85.62 124 GLN A CA 1
ATOM 879 C C . GLN A 1 124 ? 9.158 3.637 -6.227 1.00 85.62 124 GLN A C 1
ATOM 881 O O . GLN A 1 124 ? 9.124 2.770 -7.100 1.00 85.62 124 GLN A O 1
ATOM 886 N N . LEU A 1 125 ? 8.453 3.573 -5.105 1.00 87.81 125 LEU A N 1
ATOM 887 C CA . LEU A 1 125 ? 7.376 2.623 -4.892 1.00 87.81 125 LEU A CA 1
ATOM 888 C C . LEU A 1 125 ? 6.077 3.406 -4.782 1.00 87.81 125 LEU A C 1
ATOM 890 O O . LEU A 1 125 ? 6.000 4.403 -4.058 1.00 87.81 125 LEU A O 1
ATOM 894 N N . THR A 1 126 ? 5.063 2.937 -5.494 1.00 89.06 126 THR A N 1
ATOM 895 C CA . THR A 1 126 ? 3.707 3.449 -5.414 1.00 89.06 126 THR A CA 1
ATOM 896 C C . THR A 1 126 ? 2.759 2.317 -5.075 1.00 89.06 126 THR A C 1
ATOM 898 O O . THR A 1 126 ? 2.765 1.290 -5.738 1.00 89.06 126 THR A O 1
ATOM 901 N N . PHE A 1 127 ? 1.954 2.513 -4.037 1.00 90.31 127 PHE A N 1
ATOM 902 C CA . PHE A 1 127 ? 0.789 1.682 -3.747 1.00 90.31 127 PHE A CA 1
ATOM 903 C C . PHE A 1 127 ? -0.438 2.508 -4.116 1.00 90.31 127 PHE A C 1
ATOM 905 O O . PHE A 1 127 ? -0.558 3.639 -3.635 1.00 90.31 127 PHE A O 1
ATOM 912 N N . GLY A 1 128 ? -1.294 1.979 -4.985 1.00 91.62 128 GLY A N 1
ATOM 913 C CA . GLY A 1 128 ? -2.433 2.697 -5.539 1.00 91.62 128 GLY A CA 1
ATOM 914 C C . GLY A 1 128 ? -3.700 1.857 -5.510 1.00 91.62 128 GLY A C 1
ATOM 915 O O . GLY A 1 128 ? -3.734 0.771 -6.078 1.00 91.62 128 GLY A O 1
ATOM 916 N N . LEU A 1 129 ? -4.750 2.389 -4.891 1.00 92.50 129 LEU A N 1
ATOM 917 C CA . LEU A 1 129 ? -6.127 1.927 -5.067 1.00 92.50 129 LEU A CA 1
ATOM 918 C C . LEU A 1 129 ? -6.911 3.066 -5.705 1.00 92.50 129 LEU A C 1
ATOM 920 O O . LEU A 1 129 ? -6.851 4.188 -5.199 1.00 92.50 129 LEU A O 1
ATOM 924 N N . ILE A 1 130 ? -7.593 2.803 -6.814 1.00 91.06 130 ILE A N 1
ATOM 925 C CA . ILE A 1 130 ? -8.312 3.814 -7.588 1.00 91.06 130 ILE A CA 1
ATOM 926 C C . ILE A 1 130 ? -9.687 3.284 -7.974 1.00 91.06 130 ILE A C 1
ATOM 928 O O . ILE A 1 130 ? -9.800 2.284 -8.677 1.00 91.06 130 ILE A O 1
ATOM 932 N N . ASP A 1 131 ? -10.721 4.008 -7.571 1.00 91.81 131 ASP A N 1
ATOM 933 C CA . ASP A 1 131 ? -12.084 3.863 -8.063 1.00 91.81 131 ASP A CA 1
ATOM 934 C C . ASP A 1 131 ? -12.468 5.112 -8.868 1.00 91.81 131 ASP A C 1
ATOM 936 O O . ASP A 1 131 ? -12.466 6.242 -8.366 1.00 91.81 131 ASP A O 1
ATOM 940 N N . SER A 1 132 ? -12.777 4.905 -10.147 1.00 86.75 132 SER A N 1
ATOM 941 C CA . SER A 1 132 ? -13.185 5.947 -11.092 1.00 86.75 132 SER A CA 1
ATOM 942 C C . SER A 1 132 ? -14.658 6.340 -10.953 1.00 86.75 132 SER A C 1
ATOM 944 O O . SER A 1 132 ? -15.089 7.341 -11.532 1.00 86.75 132 SER A O 1
ATOM 946 N N . THR A 1 133 ? -15.438 5.573 -10.185 1.00 87.12 133 THR A N 1
ATOM 947 C CA . THR A 1 133 ? -16.869 5.805 -9.959 1.00 87.12 133 THR A CA 1
ATOM 948 C C . THR A 1 133 ? -17.168 6.646 -8.717 1.00 87.12 133 THR A C 1
ATOM 950 O O . THR A 1 133 ? -18.300 7.120 -8.588 1.00 87.12 133 THR A O 1
ATOM 953 N N . ALA A 1 134 ? -16.171 6.878 -7.853 1.00 85.00 134 ALA A N 1
ATOM 954 C CA . ALA A 1 134 ? -16.296 7.593 -6.578 1.00 85.00 134 ALA A CA 1
ATOM 955 C C . ALA A 1 134 ? -17.378 6.990 -5.657 1.00 85.00 134 ALA A C 1
ATOM 957 O O . ALA A 1 134 ? -18.254 7.688 -5.132 1.00 85.00 134 ALA A O 1
ATOM 958 N N . THR A 1 135 ? -17.369 5.662 -5.542 1.00 88.38 135 THR A N 1
ATOM 959 C CA . THR A 1 135 ? -18.261 4.884 -4.678 1.00 88.38 135 THR A CA 1
ATOM 960 C C . THR A 1 135 ? -17.532 4.022 -3.646 1.00 88.38 135 THR A C 1
ATOM 962 O O . THR A 1 135 ? -18.172 3.586 -2.684 1.00 88.38 135 THR A O 1
ATOM 965 N N . ALA A 1 136 ? -16.225 3.794 -3.799 1.00 89.94 136 ALA A N 1
ATOM 966 C CA . ALA A 1 136 ? -15.421 2.998 -2.879 1.00 89.94 136 ALA A CA 1
ATOM 967 C C . ALA A 1 136 ? -15.324 3.627 -1.482 1.00 89.94 136 ALA A C 1
ATOM 969 O O . ALA A 1 136 ? -15.299 2.908 -0.478 1.00 89.94 136 ALA A O 1
ATOM 970 N N . PHE A 1 137 ? -15.337 4.958 -1.386 1.00 88.38 137 PHE A N 1
ATOM 971 C CA . PHE A 1 137 ? -15.356 5.678 -0.121 1.00 88.38 137 PHE A CA 1
ATOM 972 C C . PHE A 1 137 ? -16.598 6.560 0.004 1.00 88.38 137 PHE A C 1
ATOM 974 O O . PHE A 1 137 ? -17.019 7.267 -0.902 1.00 88.38 137 PHE A O 1
ATOM 981 N N . SER A 1 138 ? -17.180 6.595 1.204 1.00 86.56 138 SER A N 1
ATOM 982 C CA . SER A 1 138 ? -18.313 7.482 1.511 1.00 86.56 138 SER A CA 1
ATOM 983 C C . SER A 1 138 ? -17.902 8.778 2.223 1.00 86.56 138 SER A C 1
ATOM 985 O O . SER A 1 138 ? -18.753 9.620 2.512 1.00 86.56 138 SER A O 1
ATOM 987 N N . SER A 1 139 ? -16.628 8.909 2.612 1.00 88.25 139 SER A N 1
ATOM 988 C CA . SER A 1 139 ? -16.067 10.115 3.232 1.00 88.25 139 SER A CA 1
ATOM 989 C C . SER A 1 139 ? -14.539 10.158 3.117 1.00 88.25 139 SER A C 1
ATOM 991 O O . SER A 1 139 ? -13.928 9.164 2.747 1.00 88.25 139 SER A O 1
ATOM 993 N N . ASN A 1 140 ? -13.934 11.270 3.547 1.00 83.94 140 ASN A N 1
ATOM 994 C CA . ASN A 1 140 ? -12.482 11.412 3.708 1.00 83.94 140 ASN A CA 1
ATOM 995 C C . ASN A 1 140 ? -11.940 10.865 5.041 1.00 83.94 140 ASN A C 1
ATOM 997 O O . ASN A 1 140 ? -10.809 11.175 5.399 1.00 83.94 140 ASN A O 1
ATOM 1001 N N . ALA A 1 141 ? -12.755 10.151 5.826 1.00 87.56 141 ALA A N 1
ATOM 1002 C CA . ALA A 1 141 ? -12.281 9.466 7.022 1.00 87.56 141 ALA A CA 1
ATOM 1003 C C . ALA A 1 141 ? -11.578 8.160 6.638 1.00 87.56 141 ALA A C 1
ATOM 1005 O O . ALA A 1 141 ? -11.972 7.502 5.677 1.00 87.56 141 ALA A O 1
ATOM 1006 N N . PHE A 1 142 ? -10.573 7.771 7.421 1.00 86.50 142 PHE A N 1
ATOM 1007 C CA . PHE A 1 142 ? -9.818 6.554 7.173 1.00 86.50 142 PHE A CA 1
ATOM 1008 C C . PHE A 1 142 ? -10.737 5.320 7.255 1.00 86.50 142 PHE A C 1
ATOM 1010 O O . PHE A 1 142 ? -11.436 5.162 8.262 1.00 86.50 142 PHE A O 1
ATOM 1017 N N . PRO A 1 143 ? -10.782 4.456 6.227 1.00 88.62 143 PRO A N 1
ATOM 1018 C CA . PRO A 1 143 ? -11.641 3.285 6.233 1.00 88.62 143 PRO A CA 1
ATOM 1019 C C . PRO A 1 143 ? -11.071 2.227 7.178 1.00 88.62 143 PRO A C 1
ATOM 1021 O O . PRO A 1 143 ? -9.878 1.931 7.166 1.00 88.62 143 PRO A O 1
ATOM 1024 N N . THR A 1 144 ? -11.933 1.609 7.983 1.0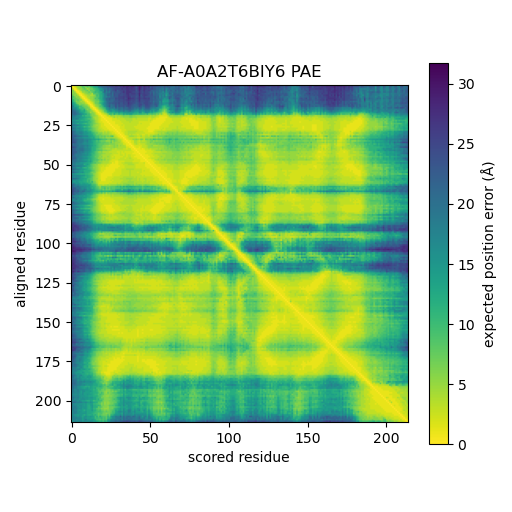0 86.69 144 THR A N 1
ATOM 1025 C CA . THR A 1 144 ? -11.524 0.489 8.846 1.00 86.69 144 THR A CA 1
ATOM 1026 C C . THR A 1 144 ? -11.372 -0.823 8.078 1.00 86.69 144 THR A C 1
ATOM 1028 O O . THR A 1 144 ? -10.738 -1.743 8.579 1.00 86.69 144 THR A O 1
ATOM 1031 N N . VAL A 1 145 ? -11.989 -0.923 6.897 1.00 90.12 145 VAL A N 1
ATOM 1032 C CA . VAL A 1 145 ? -11.929 -2.076 5.991 1.00 90.12 145 VAL A CA 1
ATOM 1033 C C . VAL A 1 145 ? -11.799 -1.546 4.568 1.00 90.12 145 VAL A C 1
ATOM 1035 O O . VAL A 1 145 ? -12.540 -0.640 4.187 1.00 90.12 145 VAL A O 1
ATOM 1038 N N . ILE A 1 146 ? -10.876 -2.117 3.798 1.00 93.25 146 ILE A N 1
ATOM 1039 C CA . ILE A 1 146 ? -10.692 -1.836 2.373 1.00 93.25 146 ILE A CA 1
ATOM 1040 C C . ILE A 1 146 ? -11.218 -3.045 1.596 1.00 93.25 146 ILE A C 1
ATOM 1042 O O . ILE A 1 146 ? -10.715 -4.150 1.776 1.00 93.25 146 ILE A O 1
ATOM 1046 N N . ASP A 1 147 ? -12.231 -2.838 0.756 1.00 94.38 147 ASP A N 1
ATOM 1047 C CA . ASP A 1 147 ? -12.738 -3.857 -0.168 1.00 94.38 147 ASP A CA 1
ATOM 1048 C C . ASP A 1 147 ? -12.092 -3.654 -1.540 1.00 94.38 147 ASP A C 1
ATOM 1050 O O . ASP A 1 147 ? -12.412 -2.691 -2.236 1.00 94.38 147 ASP A O 1
ATOM 1054 N N . LEU A 1 148 ? -11.181 -4.551 -1.934 1.00 94.75 148 LEU A N 1
ATOM 1055 C CA . LEU A 1 148 ? -10.527 -4.483 -3.245 1.00 94.75 148 LEU A CA 1
ATOM 1056 C C . LEU A 1 148 ? -11.526 -4.481 -4.406 1.00 94.75 148 LEU A C 1
ATOM 1058 O O . LEU A 1 148 ? -11.258 -3.853 -5.424 1.00 94.75 148 LEU A O 1
ATOM 1062 N N . GLY A 1 149 ? -12.677 -5.146 -4.259 1.00 95.19 149 GLY A N 1
ATOM 1063 C CA . GLY A 1 149 ? -13.690 -5.225 -5.312 1.00 95.19 149 GLY A CA 1
ATOM 1064 C C . GLY A 1 149 ? -14.387 -3.895 -5.612 1.00 95.19 149 GLY A C 1
ATOM 1065 O O . GLY A 1 149 ? -15.101 -3.807 -6.609 1.00 95.19 149 GLY A O 1
ATOM 1066 N N . ALA A 1 150 ? -14.190 -2.878 -4.768 1.00 94.06 150 ALA A N 1
ATOM 1067 C CA . ALA A 1 150 ? -14.713 -1.532 -4.973 1.00 94.06 150 ALA A CA 1
ATOM 1068 C C . ALA A 1 150 ? -13.802 -0.647 -5.843 1.00 94.06 150 ALA A C 1
ATOM 1070 O O . ALA A 1 150 ? -14.223 0.440 -6.225 1.00 94.06 150 ALA A O 1
ATOM 1071 N N . PHE A 1 151 ? -12.577 -1.086 -6.151 1.00 93.81 151 PHE A N 1
ATOM 1072 C CA . PHE A 1 151 ? -11.611 -0.313 -6.933 1.00 93.81 151 PHE A CA 1
ATOM 1073 C C . PHE A 1 151 ? -11.480 -0.867 -8.354 1.00 93.81 151 PHE A C 1
ATOM 1075 O O . PHE A 1 151 ? -11.438 -2.077 -8.567 1.00 93.81 151 PHE A O 1
ATOM 1082 N N . ASP A 1 152 ? -11.373 0.032 -9.332 1.00 93.75 152 ASP A N 1
ATOM 1083 C CA . ASP A 1 152 ? -11.104 -0.316 -10.731 1.00 93.75 152 ASP A CA 1
ATOM 1084 C C . ASP A 1 152 ? -9.635 -0.698 -10.948 1.00 93.75 152 ASP A C 1
ATOM 1086 O O . ASP A 1 152 ? -9.314 -1.490 -11.835 1.00 93.75 152 ASP A O 1
ATOM 1090 N N . ILE A 1 153 ? -8.738 -0.102 -10.158 1.00 93.00 153 ILE A N 1
ATOM 1091 C CA . ILE A 1 153 ? -7.300 -0.365 -10.181 1.00 93.00 153 ILE A CA 1
ATOM 1092 C C . ILE A 1 153 ? -6.840 -0.595 -8.746 1.00 93.00 153 ILE A C 1
ATOM 1094 O O . ILE A 1 153 ? -7.083 0.230 -7.863 1.00 93.00 153 ILE A O 1
ATOM 1098 N N . ALA A 1 154 ? -6.128 -1.694 -8.533 1.00 95.38 154 ALA A N 1
ATOM 1099 C CA . ALA A 1 154 ? -5.410 -1.972 -7.304 1.00 95.38 154 ALA A CA 1
ATOM 1100 C C . ALA A 1 154 ? -4.009 -2.448 -7.684 1.00 95.38 154 ALA A C 1
ATOM 1102 O O . ALA A 1 154 ? -3.857 -3.541 -8.223 1.00 95.38 154 ALA A O 1
ATOM 1103 N N . GLU A 1 155 ? -2.991 -1.622 -7.456 1.00 95.50 155 GLU A N 1
ATOM 1104 C CA . GLU A 1 155 ? -1.646 -1.889 -7.961 1.00 95.50 155 GLU A CA 1
ATOM 1105 C C . GLU A 1 155 ? -0.525 -1.472 -7.005 1.00 95.50 155 GLU A C 1
ATOM 1107 O O . GLU A 1 155 ? -0.638 -0.537 -6.205 1.00 95.50 155 GLU A O 1
ATOM 1112 N N . ILE A 1 156 ? 0.605 -2.160 -7.146 1.00 93.75 156 ILE A N 1
ATOM 1113 C CA . ILE A 1 156 ? 1.912 -1.743 -6.654 1.00 93.75 156 ILE A CA 1
ATOM 1114 C C . ILE A 1 156 ? 2.775 -1.443 -7.876 1.00 93.75 156 ILE A C 1
ATOM 1116 O O . ILE A 1 156 ? 3.118 -2.341 -8.640 1.00 93.75 156 ILE A O 1
ATOM 1120 N N . SER A 1 157 ? 3.155 -0.185 -8.063 1.00 92.75 157 SER A N 1
ATOM 1121 C CA . SER A 1 157 ? 4.050 0.240 -9.135 1.00 92.75 157 SER A CA 1
ATOM 1122 C C . SER A 1 157 ? 5.441 0.511 -8.577 1.00 92.75 157 SER A C 1
ATOM 1124 O O . SER A 1 157 ? 5.630 1.378 -7.724 1.00 92.75 157 SER A O 1
ATOM 1126 N N . LEU A 1 158 ? 6.434 -0.192 -9.105 1.00 91.31 158 LEU A N 1
ATOM 1127 C CA . LEU A 1 158 ? 7.845 0.097 -8.895 1.00 91.31 158 LEU A CA 1
ATOM 1128 C C . LEU A 1 158 ? 8.349 0.895 -10.089 1.00 91.31 158 LEU A C 1
ATOM 1130 O O . LEU A 1 158 ? 8.127 0.512 -11.236 1.00 91.31 158 LEU A O 1
ATOM 1134 N N . PHE A 1 159 ? 9.020 2.005 -9.829 1.00 90.38 159 PHE A N 1
ATOM 1135 C CA . PHE A 1 159 ? 9.508 2.902 -10.862 1.00 90.38 159 PHE A CA 1
ATOM 1136 C C . PHE A 1 159 ? 10.956 3.277 -10.579 1.00 90.38 159 PHE A C 1
ATOM 1138 O O . PHE A 1 159 ? 11.293 3.644 -9.458 1.00 90.38 159 PHE A O 1
ATOM 1145 N N . SER A 1 160 ? 11.815 3.201 -11.588 1.00 90.19 160 SER A N 1
ATOM 1146 C CA . SER A 1 160 ? 13.218 3.588 -11.475 1.00 90.19 160 SER A CA 1
ATOM 1147 C C . SER A 1 160 ? 13.539 4.663 -12.500 1.00 90.19 160 SER A C 1
ATOM 1149 O O . SER A 1 160 ? 13.277 4.510 -13.691 1.00 90.19 160 SER A O 1
ATOM 1151 N N . LEU A 1 161 ? 14.142 5.754 -12.038 1.00 89.19 161 LEU A N 1
ATOM 1152 C CA . LEU A 1 161 ? 14.692 6.818 -12.870 1.00 89.19 161 LEU A CA 1
ATOM 1153 C C . LEU A 1 161 ? 16.206 6.781 -12.786 1.00 89.19 161 LEU A C 1
ATOM 1155 O O . LEU A 1 161 ? 16.755 6.780 -11.689 1.00 89.19 161 LEU A O 1
ATOM 1159 N N . SER A 1 162 ? 16.892 6.861 -13.918 1.00 90.31 162 SER A N 1
ATOM 1160 C CA . SER A 1 162 ? 18.339 7.039 -13.948 1.00 90.31 162 SER A CA 1
ATOM 1161 C C . SER A 1 162 ? 18.730 8.324 -14.665 1.00 90.31 162 SER A C 1
ATOM 1163 O O . SER A 1 162 ? 18.044 8.791 -15.577 1.00 90.31 162 SER A O 1
ATOM 1165 N N . ARG A 1 163 ? 19.859 8.909 -14.261 1.00 89.94 163 ARG A N 1
ATOM 1166 C CA . ARG A 1 163 ? 20.580 9.910 -15.051 1.00 89.94 163 ARG A CA 1
ATOM 1167 C C . ARG A 1 163 ? 22.062 9.610 -15.048 1.00 89.94 163 ARG A C 1
ATOM 1169 O O . ARG A 1 163 ? 22.679 9.551 -13.985 1.00 89.94 163 ARG A O 1
ATOM 1176 N N . ASP A 1 164 ? 22.634 9.483 -16.238 1.00 87.50 164 ASP A N 1
ATOM 1177 C CA . ASP A 1 164 ? 24.070 9.281 -16.405 1.00 87.50 164 ASP A CA 1
ATOM 1178 C C . ASP A 1 164 ? 24.861 10.601 -16.298 1.00 87.50 164 ASP A C 1
ATOM 1180 O O . ASP A 1 164 ? 24.311 11.707 -16.259 1.00 87.50 164 ASP A O 1
ATOM 1184 N N . ALA A 1 165 ? 26.193 10.499 -16.281 1.00 88.94 165 ALA A N 1
ATOM 1185 C CA . ALA A 1 165 ? 27.081 11.662 -16.222 1.00 88.94 165 ALA A CA 1
ATOM 1186 C C . ALA A 1 165 ? 27.000 12.581 -17.458 1.00 88.94 165 ALA A C 1
ATOM 1188 O O . ALA A 1 165 ? 27.456 13.723 -17.406 1.00 88.94 165 ALA A O 1
ATOM 1189 N N . ASN A 1 16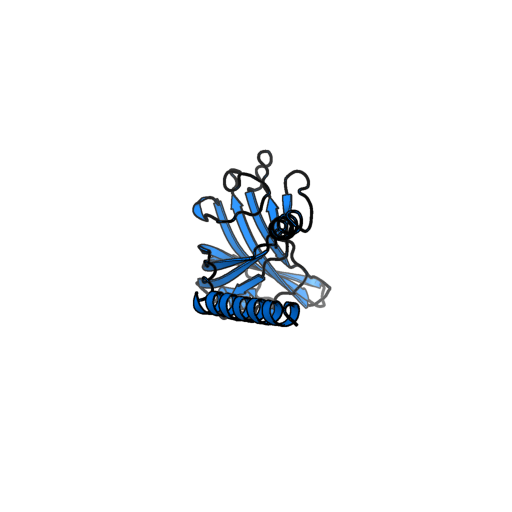6 ? 26.413 12.104 -18.558 1.00 89.44 166 ASN A N 1
ATOM 1190 C CA . ASN A 1 166 ? 26.197 12.866 -19.786 1.00 89.44 166 ASN A CA 1
ATOM 1191 C C . ASN A 1 166 ? 24.808 13.527 -19.825 1.00 89.44 166 ASN A C 1
ATOM 1193 O O . ASN A 1 166 ? 24.467 14.168 -20.819 1.00 89.44 166 ASN A O 1
ATOM 1197 N N . GLY A 1 167 ? 23.999 13.370 -18.771 1.00 85.81 167 GLY A N 1
ATOM 1198 C CA . GLY A 1 167 ? 22.640 13.895 -18.692 1.00 85.81 167 GLY A CA 1
ATOM 1199 C C . GLY A 1 167 ? 21.601 13.091 -19.476 1.00 85.81 167 GLY A C 1
ATOM 1200 O O . GLY A 1 167 ? 20.492 13.589 -19.676 1.00 85.81 167 GLY A O 1
ATOM 1201 N N . ARG A 1 168 ? 21.925 11.873 -19.930 1.00 86.75 168 ARG A N 1
ATOM 1202 C CA . ARG A 1 168 ? 20.932 10.946 -20.488 1.00 86.75 168 ARG A CA 1
ATOM 1203 C C . ARG A 1 168 ? 20.068 10.434 -19.351 1.00 86.75 168 ARG A C 1
ATOM 1205 O O . ARG A 1 168 ? 20.604 10.074 -18.307 1.00 86.75 168 ARG A O 1
ATOM 1212 N N . ASN A 1 169 ? 18.757 10.417 -19.567 1.00 90.19 169 ASN A N 1
ATOM 1213 C CA . ASN A 1 169 ? 17.814 9.874 -18.601 1.00 90.19 169 ASN A CA 1
ATOM 1214 C C . ASN A 1 169 ? 17.330 8.511 -19.086 1.00 90.19 169 ASN A C 1
ATOM 1216 O O . ASN A 1 169 ? 17.059 8.363 -20.279 1.00 90.19 169 ASN A O 1
ATOM 1220 N N . GLY A 1 170 ? 17.199 7.580 -18.153 1.00 90.75 170 GLY A N 1
ATOM 1221 C CA . GLY A 1 170 ? 16.501 6.322 -18.346 1.00 90.75 170 GLY A CA 1
ATOM 1222 C C . GLY A 1 170 ? 15.323 6.223 -17.385 1.00 90.75 170 GLY A C 1
ATOM 1223 O O . GLY A 1 170 ? 15.317 6.867 -16.331 1.00 90.75 170 GLY A O 1
ATOM 1224 N N . ALA A 1 171 ? 14.300 5.473 -17.775 1.00 92.00 171 ALA A N 1
ATOM 1225 C CA . ALA A 1 171 ? 13.114 5.273 -16.955 1.00 92.00 171 ALA A CA 1
ATOM 1226 C C . ALA A 1 171 ? 12.547 3.875 -17.176 1.00 92.00 171 ALA A C 1
ATOM 1228 O O . ALA A 1 171 ? 12.326 3.463 -18.315 1.00 92.00 171 ALA A O 1
ATOM 1229 N N . GLU A 1 172 ? 12.263 3.187 -16.080 1.00 94.06 172 GLU A N 1
ATOM 1230 C CA . GLU A 1 172 ? 11.683 1.852 -16.078 1.00 94.06 172 GLU A CA 1
ATOM 1231 C C . GLU A 1 172 ? 10.549 1.758 -15.075 1.00 94.06 172 GLU A C 1
ATOM 1233 O O . GLU A 1 172 ? 10.560 2.426 -14.042 1.00 94.06 172 GLU A O 1
ATOM 1238 N N . GLN A 1 173 ? 9.586 0.893 -15.370 1.00 94.56 173 GLN A N 1
ATOM 1239 C CA . GLN A 1 173 ? 8.447 0.633 -14.508 1.00 94.56 173 GLN A CA 1
ATOM 1240 C C . GLN A 1 173 ? 8.121 -0.857 -14.498 1.00 94.56 173 GLN A C 1
ATOM 1242 O O . GLN A 1 173 ? 8.157 -1.509 -15.541 1.00 94.56 173 GLN A O 1
ATOM 1247 N N . GLN A 1 174 ? 7.729 -1.374 -13.342 1.00 95.88 174 GLN A N 1
ATOM 1248 C CA . GLN A 1 174 ? 7.044 -2.654 -13.219 1.00 95.88 174 GLN A CA 1
ATOM 1249 C C . GLN A 1 174 ? 5.800 -2.465 -12.357 1.00 95.88 174 GLN A C 1
ATOM 1251 O O . GLN A 1 174 ? 5.895 -1.959 -11.241 1.00 95.88 174 GLN A O 1
ATOM 1256 N N . ILE A 1 175 ? 4.651 -2.890 -12.874 1.00 96.56 175 ILE A N 1
ATOM 1257 C CA . ILE A 1 175 ? 3.377 -2.876 -12.156 1.00 96.56 175 ILE A CA 1
ATOM 1258 C C . ILE A 1 175 ? 3.087 -4.287 -11.645 1.00 96.56 175 ILE A C 1
ATOM 1260 O O . ILE A 1 175 ? 3.375 -5.275 -12.326 1.00 96.56 175 ILE A O 1
ATOM 1264 N N . PHE A 1 176 ? 2.533 -4.379 -10.444 1.00 97.19 176 PHE A N 1
ATOM 1265 C CA . PHE A 1 176 ? 1.951 -5.591 -9.889 1.00 97.19 176 PHE A CA 1
ATOM 1266 C C . PHE A 1 176 ? 0.491 -5.327 -9.537 1.00 97.19 176 PHE A C 1
ATOM 1268 O O . PHE A 1 176 ? 0.210 -4.437 -8.737 1.00 97.19 176 PHE A O 1
ATOM 1275 N N . ASP A 1 177 ? -0.419 -6.108 -10.108 1.00 97.88 177 ASP A N 1
ATOM 1276 C CA . ASP A 1 177 ? -1.851 -6.008 -9.842 1.00 97.88 177 ASP A CA 1
ATOM 1277 C C . ASP A 1 177 ? -2.160 -6.721 -8.522 1.00 97.88 177 ASP A C 1
ATOM 1279 O O . ASP A 1 177 ? -1.886 -7.914 -8.376 1.00 97.88 177 ASP A O 1
ATOM 1283 N N . ILE A 1 178 ? -2.710 -6.003 -7.544 1.00 97.31 178 ILE A N 1
ATOM 1284 C CA . ILE A 1 178 ? -3.066 -6.550 -6.233 1.00 97.31 178 ILE A CA 1
ATOM 1285 C C . ILE A 1 178 ? -4.304 -7.431 -6.398 1.00 97.31 178 ILE A C 1
ATOM 1287 O O . ILE A 1 178 ? -5.387 -6.953 -6.731 1.00 97.31 178 ILE A O 1
ATOM 1291 N N . THR A 1 179 ? -4.152 -8.725 -6.136 1.00 97.62 179 THR A N 1
ATOM 1292 C CA . THR A 1 179 ? -5.233 -9.714 -6.252 1.00 97.62 179 THR A CA 1
ATOM 1293 C C . THR A 1 179 ? -5.876 -10.052 -4.913 1.00 97.62 179 THR A C 1
ATOM 1295 O O . THR A 1 179 ? -6.991 -10.565 -4.884 1.00 97.62 179 THR A O 1
ATOM 1298 N N . GLU A 1 180 ? -5.176 -9.790 -3.809 1.00 97.06 180 GLU A N 1
ATOM 1299 C CA . GLU A 1 180 ? -5.620 -10.084 -2.445 1.00 97.06 180 GLU A CA 1
ATOM 1300 C C . GLU A 1 180 ? -5.105 -8.999 -1.493 1.00 97.06 180 GLU A C 1
ATOM 1302 O O . GLU A 1 180 ? -3.957 -8.562 -1.611 1.00 97.06 180 GLU A O 1
ATOM 1307 N N . LEU A 1 181 ? -5.958 -8.555 -0.568 1.00 96.50 181 LEU A N 1
ATOM 1308 C CA . LEU A 1 181 ? -5.642 -7.573 0.467 1.00 96.50 181 LEU A CA 1
ATOM 1309 C C . LEU A 1 181 ? -6.516 -7.871 1.685 1.00 96.50 181 LEU A C 1
ATOM 1311 O O . LEU A 1 181 ? -7.700 -7.541 1.705 1.00 96.50 181 LEU A O 1
ATOM 1315 N N . ASP A 1 182 ? -5.918 -8.475 2.702 1.00 96.44 182 ASP A N 1
ATOM 1316 C CA . ASP A 1 182 ? -6.632 -8.922 3.893 1.00 96.44 182 ASP A CA 1
ATOM 1317 C C . ASP A 1 182 ? -6.215 -8.120 5.112 1.00 96.44 182 ASP A C 1
ATOM 1319 O O . ASP A 1 182 ? -5.025 -7.967 5.396 1.00 96.44 182 ASP A O 1
ATOM 1323 N N . LEU A 1 183 ? -7.201 -7.643 5.872 1.00 95.38 183 LEU A N 1
ATOM 1324 C CA . LEU A 1 183 ? -6.951 -7.011 7.160 1.00 95.38 183 LEU A CA 1
ATOM 1325 C C . LEU A 1 183 ? -6.483 -8.067 8.170 1.00 95.38 183 LEU A C 1
ATOM 1327 O O . LEU A 1 183 ? -7.190 -9.023 8.491 1.00 95.38 183 LEU A O 1
ATOM 1331 N N . VAL A 1 184 ? -5.299 -7.852 8.730 1.00 94.50 184 VAL A N 1
ATOM 1332 C CA . VAL A 1 184 ? -4.773 -8.636 9.841 1.00 94.50 184 VAL A CA 1
ATOM 1333 C C . VAL A 1 184 ? -5.418 -8.130 11.123 1.00 94.50 184 VAL A C 1
ATOM 1335 O O . VAL A 1 184 ? -5.020 -7.109 11.689 1.00 94.50 184 VAL A O 1
ATOM 1338 N N . GLU A 1 185 ? -6.420 -8.868 11.589 1.00 89.69 185 GLU A N 1
ATOM 1339 C CA . GLU A 1 185 ? -7.086 -8.581 12.856 1.00 89.69 185 GLU A CA 1
ATOM 1340 C C . GLU A 1 185 ? -6.066 -8.522 14.006 1.00 89.69 185 GLU A C 1
ATOM 1342 O O . GLU A 1 185 ? -5.246 -9.442 14.158 1.00 89.69 185 GLU A O 1
ATOM 1347 N N . PRO A 1 186 ? -6.101 -7.475 14.854 1.00 80.94 186 PRO A N 1
ATOM 1348 C CA . PRO A 1 186 ? -5.250 -7.409 16.026 1.00 80.94 186 PRO A CA 1
ATOM 1349 C C . PRO A 1 186 ? -5.437 -8.665 16.872 1.00 80.94 186 PRO A C 1
ATOM 1351 O O . PRO A 1 186 ? -6.546 -8.974 17.310 1.00 80.94 186 PRO A O 1
ATOM 1354 N N . VAL A 1 187 ? -4.346 -9.385 17.137 1.00 79.12 187 VAL A N 1
ATOM 1355 C CA . VAL A 1 187 ? -4.400 -10.569 17.998 1.00 79.12 187 VAL A CA 1
ATOM 1356 C C . VAL A 1 187 ? -4.882 -10.116 19.378 1.00 79.12 187 VAL A C 1
ATOM 1358 O O . VAL A 1 187 ? -4.181 -9.324 20.023 1.00 79.12 187 VAL A O 1
ATOM 1361 N N . PRO A 1 188 ? -6.049 -10.588 19.864 1.00 80.12 188 PRO A N 1
ATOM 1362 C CA . PRO A 1 188 ? -6.526 -10.205 21.179 1.00 80.12 188 PRO A CA 1
ATOM 1363 C C . PRO A 1 188 ? -5.444 -10.531 22.199 1.00 80.12 188 PRO A C 1
ATOM 1365 O O . PRO A 1 188 ? -4.936 -11.658 22.227 1.00 80.12 188 PRO A O 1
ATOM 1368 N N . LEU A 1 189 ? -5.078 -9.548 23.029 1.00 77.81 189 LEU A N 1
ATOM 1369 C CA . LEU A 1 189 ? -4.122 -9.793 24.101 1.00 77.81 189 LEU A CA 1
ATOM 1370 C C . LEU A 1 189 ? -4.581 -11.038 24.866 1.00 77.81 189 LEU A C 1
ATOM 1372 O O . LEU A 1 189 ? -5.761 -11.109 25.236 1.00 77.81 189 LEU A O 1
ATOM 1376 N N . PRO A 1 190 ? -3.685 -12.011 25.116 1.00 82.25 190 PRO A N 1
ATOM 1377 C CA . PRO A 1 190 ? -4.050 -13.192 25.870 1.00 82.25 190 PRO A CA 1
ATOM 1378 C C . PRO A 1 190 ? -4.759 -12.757 27.149 1.00 82.25 190 PRO A C 1
ATOM 1380 O O . PRO A 1 190 ? -4.261 -11.887 27.869 1.00 82.25 190 PRO A O 1
ATOM 1383 N N . ALA A 1 191 ? -5.918 -13.346 27.447 1.00 86.25 191 ALA A N 1
ATOM 1384 C CA . ALA A 1 191 ? -6.714 -12.979 28.622 1.00 86.25 191 ALA A CA 1
ATOM 1385 C C . ALA A 1 191 ? -5.888 -13.009 29.927 1.00 86.25 191 ALA A C 1
ATOM 1387 O O . ALA A 1 191 ? -6.205 -12.320 30.893 1.00 86.25 191 ALA A O 1
ATOM 1388 N N . THR A 1 192 ? -4.785 -13.762 29.939 1.00 85.25 192 THR A N 1
ATOM 1389 C CA . THR A 1 192 ? -3.788 -13.811 31.009 1.00 85.25 192 THR A CA 1
ATOM 1390 C C . THR A 1 192 ? -3.084 -12.477 31.265 1.00 85.25 192 THR A C 1
ATOM 1392 O O . THR A 1 192 ? -2.854 -12.156 32.427 1.00 85.25 192 THR A O 1
ATOM 1395 N N . ALA A 1 193 ? -2.778 -11.673 30.242 1.00 84.81 193 ALA A N 1
ATOM 1396 C CA . ALA A 1 193 ? -2.163 -10.352 30.404 1.00 84.81 193 ALA A CA 1
ATOM 1397 C C . ALA A 1 193 ? -3.133 -9.377 31.088 1.00 84.81 193 ALA A C 1
ATOM 1399 O O . ALA A 1 193 ? -2.764 -8.693 32.045 1.00 84.81 193 ALA A O 1
ATOM 1400 N N . LEU A 1 194 ? -4.400 -9.378 30.664 1.00 87.69 194 LEU A N 1
ATOM 1401 C CA . LEU A 1 194 ? -5.452 -8.584 31.303 1.00 87.69 194 LEU A CA 1
ATOM 1402 C C . LEU A 1 194 ? -5.735 -9.063 32.730 1.00 87.69 194 LEU A C 1
ATOM 1404 O O . LEU A 1 194 ? -5.852 -8.244 33.640 1.00 87.69 194 LEU A O 1
ATOM 1408 N N . LEU A 1 195 ? -5.785 -10.378 32.952 1.00 91.44 195 LEU A N 1
ATOM 1409 C CA . LEU A 1 195 ? -5.966 -10.959 34.281 1.00 91.44 195 LEU A CA 1
ATOM 1410 C C . LEU A 1 195 ? -4.791 -10.624 35.208 1.00 91.44 195 LEU A C 1
ATOM 1412 O O . LEU A 1 195 ? -5.007 -10.323 36.380 1.00 91.44 195 LEU A O 1
ATOM 1416 N N . LEU A 1 196 ? -3.559 -10.633 34.695 1.00 94.25 196 LEU A N 1
ATOM 1417 C CA . LEU A 1 196 ? -2.368 -10.239 35.442 1.00 94.25 196 LEU A CA 1
ATOM 1418 C C . LEU A 1 196 ? -2.433 -8.759 35.825 1.00 94.25 196 LEU A C 1
ATOM 1420 O O . LEU A 1 196 ? -2.230 -8.430 36.992 1.00 94.25 196 LEU A O 1
ATOM 1424 N N . LEU A 1 197 ? -2.765 -7.874 34.881 1.00 90.12 197 LEU A N 1
ATOM 1425 C CA . LEU A 1 197 ? -2.935 -6.444 35.151 1.00 90.12 197 LEU A CA 1
ATOM 1426 C C . LEU A 1 197 ? -4.047 -6.193 36.177 1.00 90.12 197 LEU A C 1
ATOM 1428 O O . LEU A 1 197 ? -3.845 -5.441 37.134 1.00 90.12 197 LEU A O 1
ATOM 1432 N N . ALA A 1 198 ? -5.186 -6.874 36.041 1.00 92.44 198 ALA A N 1
ATOM 1433 C CA . ALA A 1 198 ? -6.276 -6.818 37.009 1.00 92.44 198 ALA A CA 1
ATOM 1434 C C . ALA A 1 198 ? -5.842 -7.348 38.388 1.00 92.44 198 ALA A C 1
ATOM 1436 O O . ALA A 1 198 ? -6.157 -6.740 39.413 1.00 92.44 198 ALA A O 1
ATOM 1437 N N . GLY A 1 199 ? -5.069 -8.435 38.427 1.00 95.38 199 GLY A N 1
ATOM 1438 C CA . GLY A 1 199 ? -4.525 -9.025 39.649 1.00 95.38 199 GLY A CA 1
ATOM 1439 C C . GLY A 1 199 ? -3.546 -8.094 40.368 1.00 95.38 199 GLY A C 1
ATOM 1440 O O . GLY A 1 199 ? -3.688 -7.850 41.568 1.00 95.38 199 GLY A O 1
ATOM 1441 N N . VAL A 1 200 ? -2.592 -7.508 39.640 1.00 96.00 200 VAL A N 1
ATOM 1442 C CA . VAL A 1 200 ? -1.622 -6.538 40.175 1.00 96.00 200 VAL A CA 1
ATOM 1443 C C . VAL A 1 200 ? -2.331 -5.265 40.647 1.00 96.00 200 VAL A C 1
ATOM 1445 O O . VAL A 1 200 ? -2.058 -4.780 41.749 1.00 96.00 200 VAL A O 1
ATOM 1448 N N . GLY A 1 201 ? -3.295 -4.760 39.871 1.00 93.38 201 GLY A N 1
ATOM 1449 C CA . GLY A 1 201 ? -4.130 -3.621 40.254 1.00 93.38 201 GLY A CA 1
ATOM 1450 C C . GLY A 1 201 ? -4.939 -3.890 41.527 1.00 93.38 201 GLY A C 1
ATOM 1451 O O . GLY A 1 201 ? -4.946 -3.069 42.450 1.00 93.38 201 GLY A O 1
ATOM 1452 N N . GLY A 1 202 ? -5.549 -5.074 41.627 1.00 95.62 202 GLY A N 1
ATOM 1453 C CA . GLY A 1 202 ? -6.288 -5.526 42.806 1.00 95.62 202 GLY A CA 1
ATOM 1454 C C . GLY A 1 202 ? -5.411 -5.617 44.057 1.00 95.62 202 GLY A C 1
ATOM 1455 O O . GLY A 1 202 ? -5.767 -5.081 45.110 1.00 95.62 202 GLY A O 1
ATOM 1456 N N . LEU A 1 203 ? -4.222 -6.216 43.943 1.00 95.44 203 LEU A N 1
ATOM 1457 C CA . LEU A 1 203 ? -3.251 -6.295 45.041 1.00 95.44 203 LEU A CA 1
ATOM 1458 C C . LEU A 1 203 ? -2.769 -4.907 45.488 1.00 95.44 203 LEU A C 1
ATOM 1460 O O . LEU A 1 203 ? -2.693 -4.630 46.691 1.00 95.44 203 LEU A O 1
ATOM 1464 N N . GLY A 1 204 ? -2.501 -4.005 44.541 1.00 94.38 204 GLY A N 1
ATOM 1465 C CA . GLY A 1 204 ? -2.132 -2.619 44.830 1.00 94.38 204 GLY A CA 1
ATOM 1466 C C . GLY A 1 204 ? -3.221 -1.869 45.605 1.00 94.38 204 GLY A C 1
ATOM 1467 O O . GLY A 1 204 ? -2.931 -1.199 46.604 1.00 94.38 204 GLY A O 1
ATOM 1468 N N . ALA A 1 205 ? -4.484 -2.027 45.201 1.00 93.56 205 ALA A N 1
ATOM 1469 C CA . ALA A 1 205 ? -5.628 -1.430 45.888 1.00 93.56 205 ALA A CA 1
ATOM 1470 C C . ALA A 1 205 ? -5.797 -1.975 47.318 1.00 93.56 205 ALA A C 1
ATOM 1472 O O . ALA A 1 205 ? -6.010 -1.201 48.259 1.00 93.56 205 ALA A O 1
ATOM 1473 N N . LEU A 1 206 ? -5.640 -3.290 47.511 1.00 95.00 206 LEU A N 1
ATOM 1474 C CA . LEU A 1 206 ? -5.707 -3.919 48.834 1.00 95.00 206 LEU A CA 1
ATOM 1475 C C . LEU A 1 206 ? -4.597 -3.423 49.770 1.00 95.00 206 LEU A C 1
ATOM 1477 O O . LEU A 1 206 ? -4.860 -3.158 50.945 1.00 95.00 206 LEU A O 1
ATOM 1481 N N . ARG A 1 207 ? -3.375 -3.224 49.260 1.00 92.50 207 ARG A N 1
ATOM 1482 C CA . ARG A 1 207 ? -2.256 -2.682 50.049 1.00 92.50 207 ARG A CA 1
ATOM 1483 C C . ARG A 1 207 ? -2.535 -1.261 50.543 1.00 92.50 207 ARG A C 1
ATOM 1485 O O . ARG A 1 207 ? -2.251 -0.956 51.700 1.00 92.50 207 ARG A O 1
ATOM 1492 N N . ARG A 1 208 ? -3.127 -0.402 49.705 1.00 89.75 208 ARG A N 1
ATOM 1493 C CA . ARG A 1 208 ? -3.474 0.980 50.091 1.00 89.75 208 ARG A CA 1
ATOM 1494 C C . ARG A 1 208 ? -4.533 1.032 51.192 1.00 89.75 208 ARG A C 1
ATOM 1496 O O . ARG A 1 208 ? -4.416 1.858 52.091 1.00 89.75 208 ARG A O 1
ATOM 1503 N N . ARG A 1 209 ? -5.514 0.122 51.176 1.00 90.12 209 ARG A N 1
ATOM 1504 C CA . ARG A 1 209 ? -6.563 0.059 52.213 1.00 90.12 209 ARG A CA 1
ATOM 1505 C C . ARG A 1 209 ? -6.032 -0.281 53.605 1.00 90.12 209 ARG A C 1
ATOM 1507 O O . ARG A 1 209 ? -6.616 0.162 54.585 1.00 90.12 209 ARG A O 1
ATOM 1514 N N . ARG A 1 210 ? -4.946 -1.055 53.709 1.00 84.50 210 ARG A N 1
ATOM 1515 C CA . ARG A 1 210 ? -4.349 -1.390 55.013 1.00 84.50 210 ARG A CA 1
ATOM 1516 C C . ARG A 1 210 ? -3.665 -0.185 55.658 1.00 84.50 210 ARG A C 1
ATOM 1518 O O . ARG A 1 210 ? -3.834 0.024 56.846 1.00 84.50 210 ARG A O 1
ATOM 1525 N N . LYS A 1 211 ? -2.992 0.653 54.865 1.00 80.38 211 LYS A N 1
ATOM 1526 C CA . LYS A 1 211 ? -2.245 1.817 55.369 1.00 80.38 211 LYS A CA 1
ATOM 1527 C C . LYS A 1 211 ? -3.131 2.963 55.884 1.00 80.38 211 LYS A C 1
ATOM 1529 O O . LYS A 1 211 ? -2.621 3.838 56.557 1.00 80.38 211 LYS A O 1
ATOM 1534 N N . SER A 1 212 ? -4.427 2.996 55.557 1.00 75.88 212 SER A N 1
ATOM 1535 C CA . SER A 1 212 ? -5.339 4.039 56.064 1.00 75.88 212 SER A CA 1
ATOM 1536 C C . SER A 1 212 ? -6.058 3.656 57.364 1.00 75.88 212 SER A C 1
ATOM 1538 O O . SER A 1 212 ? -6.952 4.389 57.784 1.00 75.88 212 SER A O 1
ATOM 1540 N N . ARG A 1 213 ? -5.788 2.468 57.919 1.00 72.38 213 ARG A N 1
ATOM 1541 C CA . ARG A 1 213 ? -6.394 1.984 59.169 1.00 72.38 213 ARG A CA 1
ATOM 1542 C C . ARG A 1 213 ? -5.465 2.095 60.381 1.00 72.38 213 ARG A C 1
ATOM 1544 O O . ARG A 1 213 ? -5.950 1.865 61.484 1.00 72.38 213 ARG A O 1
ATOM 1551 N N . ASP A 1 214 ? -4.212 2.469 60.153 1.00 62.53 214 ASP A N 1
ATOM 1552 C CA . ASP A 1 214 ? -3.220 2.825 61.171 1.00 62.53 214 ASP A CA 1
ATOM 1553 C C . ASP A 1 214 ? -3.065 4.352 61.198 1.00 62.53 214 ASP A C 1
ATOM 1555 O O . ASP A 1 214 ? -2.900 4.911 62.304 1.00 62.53 214 ASP A O 1
#

Foldseek 3Di:
DPPPVVVVVVVVPPPPPDWDKWKKKFKWAWDDKDDDPPDDALLNVCVVDGMKIWMKIFTQAFPDDDDPFKTWGFAIDTDIPPRDPVLADPDGWTWIQGQDQPDLWFRKTWTWGDDDDDAFKHKMKMWMFGASNSPQDPGNGDDPDHDSVRGPFGKIKIKMWHQHPVRDIDIMIIIIGIPDMDTDPDDPDPVVVVVVVVVVVVVVVVVVVVVVVD

Nearest PDB structures (foldseek):
  7ztu-assembly1_A  TM=1.977E-01  e=2.683E-01  Bombyx mori
  7zvr-assembly1_A  TM=2.010E-01  e=1.118E+00  Bombyx mori
  6ooc-assembly1_A  TM=2.135E-01  e=1.618E+00  Glycyrrhiza echinata
  2jmm-assembly1_A  TM=2.428E-01  e=7.105E+00  Escherichia coli
  2il5-assembly1_A  TM=2.170E-01  e=6.064E+00  Staphylococcus aureus subsp. aureus USA300

Radius of gyration: 24.21 Å; Cα contacts (8 Å, |Δi|>4): 420; chains: 1; bounding box: 48×34×82 Å

Solvent-accessible surface area (backbone atoms only — not comparable to full-atom values): 12176 Å² total; per-residue (Å²): 144,80,75,73,72,64,63,67,62,63,72,70,72,72,68,72,83,68,69,53,74,48,41,29,41,37,36,23,37,56,51,67,67,51,84,46,92,88,61,91,51,73,36,62,63,50,66,75,40,6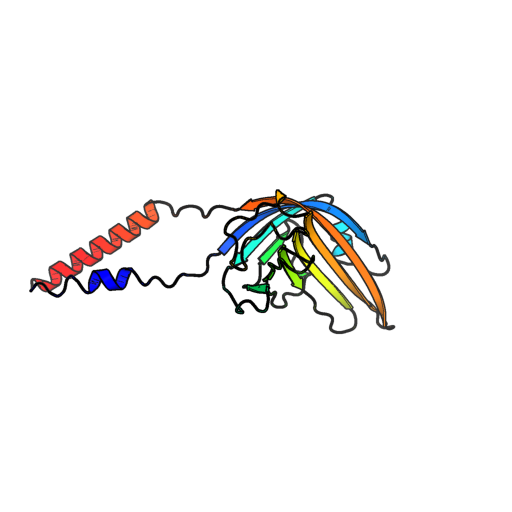4,60,50,39,33,38,42,36,40,35,60,41,70,75,41,78,67,57,101,37,36,21,32,24,37,50,60,51,75,49,47,67,98,52,76,67,83,69,39,64,86,59,90,38,52,25,40,34,31,36,28,90,86,40,80,67,31,16,28,44,40,38,60,36,84,68,87,90,67,72,48,76,30,39,25,52,30,46,41,37,35,9,64,81,38,68,62,43,95,53,62,64,80,73,94,70,75,64,71,90,51,36,81,41,41,36,40,37,35,35,29,41,34,25,47,97,86,70,51,73,48,62,30,32,32,32,22,39,49,79,43,67,45,78,54,73,78,77,74,75,57,68,64,60,57,49,48,52,52,48,54,51,51,52,53,54,56,55,55,60,57,68,76,76,115

pLDDT: mean 82.9, std 14.58, range [42.06, 97.88]

Sequence (214 aa):
MKTIFAAALVAATCSAASAATFTYTFTAVSGPGTNDSSFDSTVDVARALTEISGTLVLDDTLLRAPTANIAFYAAPVVTIDGFDMTLFDTLPFELGLGNDVGNPIVDGLGASTVAFNGIGISNQLTFGLIDSTATAFSSNAFPTVIDLGAFDIAEISLFSLSRDANGRNGAEQQIFDITELDLVEPVPLPATALLLLAGVGGLGALRRRRKSRD